Protein AF-A0A6A5FUN5-F1 (afdb_monomer_lite)

InterPro domains:
  IPR021942 Protein of unknown function DUF3557 [PF12078] (82-177)
  IPR021942 Protein of unknown function DUF3557 [PTHR31379] (37-178)

Secondary structure (DSSP, 8-state):
--------S-------GGGHHHHHHHHHHHHHHHHHHHHHHHHHHHHHTTPPPSS--EEEEEE--TTT----EEEEEE--S-HHHHHHHHHHHHHTT-SSPEEEEEEEE-SS---PPTT--EEEEEEEE-S-HHHHHHHHGGGB-GGGPSPSEEEEE-S-GGGGG-HHHHT-SSEEEE-------

pLDDT: mean 79.61, std 14.07, range [34.19, 97.38]

Sequence (185 aa):
MEGKTTTDKTSHFKIRKEFEHARARAYKKLKDKVLETKAILQQWNARRDGLPVPFESYIMLTIHHVVTEEKKKIEFVKYEKKLFEALNYLMHRIFENRRHPVAFKLLITIVEILRLTPGLWMQIEEMNIFAEADRAFAEMAPYIEESSYPLKKLHVFVYDSVIFKHPKLTSAKHIVFDRLDDDFE

Foldseek 3Di:
DDDDPPDDPPPPDDPDPVCPVVVVVVVVVVVVVVVVVVVVVVVVVCVVVVNDDPDWDWDWDWDADPPPRPPTDIDIDTDPDDPVVVVLVVLCVPFAPDPDADEAAEAEDPDPDDDHDPRHAYQYQEYAEEDPCVVVCVVCVVRYDPNNPPHQEYEYEDPDPVQVVDPSPVRHPYYHYDYPPDDDD

Radius of gyration: 26.99 Å; chains: 1; bounding box: 50×76×69 Å

Structure (mmCIF, N/CA/C/O backbone):
data_AF-A0A6A5FUN5-F1
#
_entry.id   AF-A0A6A5FUN5-F1
#
loop_
_atom_site.group_PDB
_atom_site.id
_atom_site.type_symbol
_atom_site.label_atom_id
_atom_site.label_alt_id
_atom_site.label_comp_id
_atom_site.label_asym_id
_atom_site.label_entity_id
_atom_site.label_seq_id
_atom_site.pdbx_PDB_ins_code
_atom_site.Cartn_x
_atom_site.Cartn_y
_atom_site.Cartn_z
_atom_site.occupancy
_atom_site.B_iso_or_equiv
_atom_site.auth_seq_id
_atom_site.auth_comp_id
_atom_site.auth_asym_id
_atom_site.auth_atom_id
_atom_site.pdbx_PDB_model_num
ATOM 1 N N . MET A 1 1 ? 21.171 -57.321 -51.937 1.00 38.94 1 MET A N 1
ATOM 2 C CA . MET A 1 1 ? 21.097 -56.578 -50.663 1.00 38.94 1 MET A CA 1
ATOM 3 C C . MET A 1 1 ? 21.560 -55.161 -50.944 1.00 38.94 1 MET A C 1
ATOM 5 O O . MET A 1 1 ? 22.752 -54.900 -50.906 1.00 38.94 1 MET A O 1
ATOM 9 N N . GLU A 1 2 ? 20.638 -54.279 -51.316 1.00 34.19 2 GLU A N 1
ATOM 10 C CA . GLU A 1 2 ? 20.931 -52.851 -51.464 1.00 34.19 2 GLU A CA 1
ATOM 11 C C . GLU A 1 2 ? 20.508 -52.149 -50.177 1.00 34.19 2 GLU A C 1
ATOM 13 O O . GLU A 1 2 ? 19.342 -52.188 -49.774 1.00 34.19 2 GLU A O 1
ATOM 18 N N . GLY A 1 3 ? 21.497 -51.585 -49.486 1.00 39.72 3 GLY A N 1
ATOM 19 C CA . GLY A 1 3 ? 21.300 -50.835 -48.258 1.00 39.72 3 GLY A CA 1
ATOM 20 C C . GLY A 1 3 ? 20.539 -49.550 -48.547 1.00 39.72 3 GLY A C 1
ATOM 21 O O . GLY A 1 3 ? 21.058 -48.646 -49.195 1.00 39.72 3 GLY A O 1
ATOM 22 N N . LYS A 1 4 ? 19.308 -49.459 -48.036 1.00 41.19 4 LYS A N 1
ATOM 23 C CA . LYS A 1 4 ? 18.579 -48.195 -47.935 1.00 41.19 4 LYS A CA 1
ATOM 24 C C . LYS A 1 4 ? 19.327 -47.290 -46.960 1.00 41.19 4 LYS A C 1
ATOM 26 O O . LYS A 1 4 ? 19.258 -47.484 -45.749 1.00 41.19 4 LYS A O 1
ATOM 31 N N . THR A 1 5 ? 20.035 -46.304 -47.492 1.00 41.97 5 THR A N 1
ATOM 32 C CA . THR A 1 5 ? 20.566 -45.179 -46.728 1.00 41.97 5 THR A CA 1
ATOM 33 C C . THR A 1 5 ? 19.402 -44.384 -46.140 1.00 41.97 5 THR A C 1
ATOM 35 O O . THR A 1 5 ? 18.640 -43.712 -46.831 1.00 41.97 5 THR A O 1
ATOM 38 N N . THR A 1 6 ? 19.241 -44.505 -44.826 1.00 49.00 6 THR A N 1
ATOM 39 C CA . THR A 1 6 ? 18.442 -43.621 -43.981 1.00 49.00 6 THR A CA 1
ATOM 40 C C . THR A 1 6 ? 19.082 -42.240 -43.945 1.00 49.00 6 THR A C 1
ATOM 42 O O . THR A 1 6 ? 19.841 -41.915 -43.035 1.00 49.00 6 THR A O 1
ATOM 45 N N . THR A 1 7 ? 18.749 -41.409 -44.920 1.00 51.38 7 THR A N 1
ATOM 46 C CA . THR A 1 7 ? 19.015 -39.974 -44.868 1.00 51.38 7 THR A CA 1
ATOM 47 C C . THR A 1 7 ? 17.741 -39.277 -45.294 1.00 51.38 7 THR A C 1
ATOM 49 O O . THR A 1 7 ? 17.423 -39.267 -46.473 1.00 51.38 7 THR A O 1
ATOM 52 N N . ASP A 1 8 ? 16.980 -38.801 -44.308 1.00 45.72 8 ASP A N 1
ATOM 53 C CA . ASP A 1 8 ? 16.277 -37.509 -44.314 1.00 45.72 8 ASP A CA 1
ATOM 54 C C . ASP A 1 8 ? 15.146 -37.530 -43.267 1.00 45.72 8 ASP A C 1
ATOM 56 O O . ASP A 1 8 ? 13.977 -37.768 -43.561 1.00 45.72 8 ASP A O 1
ATOM 60 N N . LYS A 1 9 ? 15.507 -37.336 -41.993 1.00 46.41 9 LYS A N 1
ATOM 61 C CA . LYS A 1 9 ? 14.547 -37.022 -40.915 1.00 46.41 9 LYS A CA 1
ATOM 62 C C . LYS A 1 9 ? 14.722 -35.586 -40.408 1.00 46.41 9 LYS A C 1
ATOM 64 O O . LYS A 1 9 ? 14.331 -35.275 -39.287 1.00 46.41 9 LYS A O 1
ATOM 69 N N . THR A 1 10 ? 15.291 -34.701 -41.226 1.00 49.53 10 THR A N 1
ATOM 70 C CA . THR A 1 10 ? 15.516 -33.286 -40.879 1.00 49.53 10 THR A CA 1
ATOM 71 C C . THR A 1 10 ? 14.696 -32.316 -41.737 1.00 49.53 10 THR A C 1
ATOM 73 O O . THR A 1 10 ? 14.807 -31.105 -41.561 1.00 49.53 10 THR A O 1
ATOM 76 N N . SER A 1 11 ? 13.807 -32.803 -42.611 1.00 50.81 11 SER A N 1
ATOM 77 C CA . SER A 1 11 ? 13.031 -31.974 -43.551 1.00 50.81 11 SER A CA 1
ATOM 78 C C . SER A 1 11 ? 11.728 -31.354 -43.002 1.00 50.81 11 SER A C 1
ATOM 80 O O . SER A 1 11 ? 10.911 -30.835 -43.767 1.00 50.81 11 SER A O 1
ATOM 82 N N . HIS A 1 12 ? 11.497 -31.343 -41.685 1.00 51.78 12 HIS A N 1
ATOM 83 C CA . HIS A 1 12 ? 10.152 -31.092 -41.141 1.00 51.78 12 HIS A CA 1
ATOM 84 C C . HIS A 1 12 ? 9.686 -29.635 -40.974 1.00 51.78 12 HIS A C 1
ATOM 86 O O . HIS A 1 12 ? 8.586 -29.421 -40.471 1.00 51.78 12 HIS A O 1
ATOM 92 N N . PHE A 1 13 ? 10.398 -28.625 -41.483 1.00 53.97 13 PHE A N 1
ATOM 93 C CA . PHE A 1 13 ? 9.842 -27.265 -41.558 1.00 53.97 13 PHE A CA 1
ATOM 94 C C . PHE A 1 13 ? 10.090 -26.619 -42.922 1.00 53.97 13 PHE A C 1
ATOM 96 O O . PHE A 1 13 ? 10.954 -25.760 -43.081 1.00 53.97 13 PHE A O 1
ATOM 103 N N . LYS A 1 14 ? 9.280 -26.987 -43.925 1.00 63.69 14 LYS A N 1
ATOM 104 C CA . LYS A 1 14 ? 9.150 -26.166 -45.139 1.00 63.69 14 LYS A CA 1
ATOM 105 C C . LYS A 1 14 ? 8.684 -24.766 -44.725 1.00 63.69 14 LYS A C 1
ATOM 107 O O . LYS A 1 14 ? 7.566 -24.595 -44.244 1.00 63.69 14 LYS A O 1
ATOM 112 N N . ILE A 1 15 ? 9.551 -23.770 -44.908 1.00 64.81 15 ILE A N 1
ATOM 113 C CA . ILE A 1 15 ? 9.258 -22.339 -44.758 1.00 64.81 15 ILE A CA 1
ATOM 114 C C . ILE A 1 15 ? 8.088 -22.010 -45.692 1.00 64.81 15 ILE A C 1
ATOM 116 O O . ILE A 1 15 ? 8.263 -21.895 -46.902 1.00 64.81 15 ILE A O 1
ATOM 120 N N . ARG A 1 16 ? 6.878 -21.880 -45.145 1.00 77.31 16 ARG A N 1
ATOM 121 C CA . ARG A 1 16 ? 5.699 -21.510 -45.936 1.00 77.31 16 ARG A CA 1
ATOM 122 C C . ARG A 1 16 ? 5.600 -19.992 -46.054 1.00 77.31 16 ARG A C 1
ATOM 124 O O . ARG A 1 16 ? 5.543 -19.292 -45.038 1.00 77.31 16 ARG A O 1
ATOM 131 N N . LYS A 1 17 ? 5.571 -19.488 -47.290 1.00 78.25 17 LYS A N 1
ATOM 132 C CA . LYS A 1 17 ? 5.545 -18.045 -47.593 1.00 78.25 17 LYS A CA 1
ATOM 133 C C . LYS A 1 17 ? 4.349 -17.324 -46.961 1.00 78.25 17 LYS A C 1
ATOM 135 O O . LYS A 1 17 ? 4.502 -16.224 -46.447 1.00 78.25 17 LYS A O 1
ATOM 140 N N . GLU A 1 18 ? 3.197 -17.988 -46.882 1.00 80.50 18 GLU A N 1
ATOM 141 C CA . GLU A 1 18 ? 1.974 -17.467 -46.244 1.00 80.50 18 GLU A CA 1
ATOM 142 C C . GLU A 1 18 ? 2.163 -17.027 -44.777 1.00 80.50 18 GLU A C 1
ATOM 144 O O . GLU A 1 18 ? 1.492 -16.110 -44.310 1.00 80.50 18 GLU A O 1
ATOM 149 N N . PHE A 1 19 ? 3.134 -17.605 -44.058 1.00 81.06 19 PHE A N 1
ATOM 150 C CA . PHE A 1 19 ? 3.445 -17.241 -42.672 1.00 81.06 19 PHE A CA 1
ATOM 151 C C . PHE A 1 19 ? 4.634 -16.280 -42.535 1.00 81.06 19 PHE A C 1
ATOM 153 O O . PHE A 1 19 ? 5.071 -16.018 -41.416 1.00 81.06 19 PHE A O 1
ATOM 160 N N . GLU A 1 20 ? 5.209 -15.756 -43.621 1.00 86.19 20 GLU A N 1
ATOM 161 C CA . GLU A 1 20 ? 6.337 -14.809 -43.541 1.00 86.19 20 GLU A CA 1
ATOM 162 C C . GLU A 1 20 ? 5.967 -13.544 -42.773 1.00 86.19 20 GLU A C 1
ATOM 164 O O . GLU A 1 20 ? 6.705 -13.133 -41.879 1.00 86.19 20 GLU A O 1
ATOM 169 N N . HIS A 1 21 ? 4.784 -12.983 -43.028 1.00 84.81 21 HIS A N 1
ATOM 170 C CA . HIS A 1 21 ? 4.317 -11.801 -42.310 1.00 84.81 21 HIS A CA 1
ATOM 171 C C . HIS A 1 21 ? 4.124 -12.078 -40.808 1.00 84.81 21 HIS A C 1
ATOM 173 O O . HIS A 1 21 ? 4.538 -11.289 -39.957 1.00 84.81 21 HIS A O 1
ATOM 179 N N . ALA A 1 22 ? 3.548 -13.233 -40.452 1.00 86.31 22 ALA A N 1
ATOM 180 C CA . ALA A 1 22 ? 3.404 -13.649 -39.057 1.00 86.31 22 ALA A CA 1
ATOM 181 C C . ALA A 1 22 ? 4.769 -13.855 -38.372 1.00 86.31 22 ALA A C 1
ATOM 183 O O . ALA A 1 22 ? 4.967 -13.391 -37.249 1.00 86.31 22 ALA A O 1
ATOM 184 N N . ARG A 1 23 ? 5.732 -14.471 -39.067 1.00 87.75 23 ARG A N 1
ATOM 185 C CA . ARG A 1 23 ? 7.100 -14.685 -38.570 1.00 87.75 23 ARG A CA 1
ATOM 186 C C . ARG A 1 23 ? 7.877 -13.383 -38.415 1.00 87.75 23 ARG A C 1
ATOM 188 O O . ARG A 1 23 ? 8.536 -13.207 -37.397 1.00 87.75 23 ARG A O 1
ATOM 195 N N . ALA A 1 24 ? 7.747 -12.447 -39.352 1.00 89.81 24 ALA A N 1
ATOM 196 C CA . ALA A 1 24 ? 8.348 -11.121 -39.246 1.00 89.81 24 ALA A CA 1
ATOM 197 C C . ALA A 1 24 ? 7.808 -10.357 -38.027 1.00 89.81 24 ALA A C 1
ATOM 199 O O . ALA A 1 24 ? 8.583 -9.770 -37.271 1.00 89.81 24 ALA A O 1
ATOM 200 N N . ARG A 1 25 ? 6.491 -10.424 -37.774 1.00 91.00 25 ARG A N 1
ATOM 201 C CA . ARG A 1 25 ? 5.878 -9.840 -36.568 1.00 91.00 25 ARG A CA 1
ATOM 202 C C . ARG A 1 25 ? 6.376 -10.505 -35.284 1.00 91.00 25 ARG A C 1
ATOM 204 O O . ARG A 1 25 ? 6.733 -9.800 -34.343 1.00 91.00 25 ARG A O 1
ATOM 211 N N . ALA A 1 26 ? 6.437 -11.837 -35.247 1.00 91.38 26 ALA A N 1
ATOM 212 C CA . ALA A 1 26 ? 6.951 -12.579 -34.097 1.00 91.38 26 ALA A CA 1
ATOM 213 C C . ALA A 1 26 ? 8.428 -12.252 -33.818 1.00 91.38 26 ALA A C 1
ATOM 215 O O . ALA A 1 26 ? 8.795 -11.993 -32.674 1.00 91.38 26 ALA A O 1
ATOM 216 N N . TYR A 1 27 ? 9.251 -12.182 -34.867 1.00 94.12 27 TYR A N 1
ATOM 217 C CA . TYR A 1 27 ? 10.657 -11.801 -34.771 1.00 94.12 27 TYR A CA 1
ATOM 218 C C . TYR A 1 27 ? 10.824 -10.374 -34.249 1.00 94.12 27 TYR A C 1
ATOM 220 O O . TYR A 1 27 ? 11.615 -10.152 -33.336 1.00 94.12 27 TYR A O 1
ATOM 228 N N . LYS A 1 28 ? 10.045 -9.414 -34.767 1.00 95.31 28 LYS A N 1
ATOM 229 C CA . LYS A 1 28 ? 10.048 -8.034 -34.267 1.00 95.31 28 LYS A CA 1
ATOM 230 C C . LYS A 1 28 ? 9.701 -7.990 -32.777 1.00 95.31 28 LYS A C 1
ATOM 232 O O . LYS A 1 28 ? 10.473 -7.449 -31.998 1.00 95.31 28 LYS A O 1
ATOM 237 N N . LYS A 1 29 ? 8.612 -8.651 -32.367 1.00 94.69 29 LYS A N 1
ATOM 238 C CA . LYS A 1 29 ? 8.195 -8.722 -30.957 1.00 94.69 29 LYS A CA 1
ATOM 239 C C . LYS A 1 29 ? 9.276 -9.337 -30.064 1.00 94.69 29 LYS A C 1
ATOM 241 O O . LYS A 1 29 ? 9.500 -8.861 -28.956 1.00 94.69 29 LYS A O 1
ATOM 246 N N . LEU A 1 30 ? 9.949 -10.389 -30.533 1.00 95.38 30 LEU A N 1
ATOM 247 C CA . LEU A 1 30 ? 11.049 -11.013 -29.800 1.00 95.38 30 LEU A CA 1
ATOM 248 C C . LEU A 1 30 ? 12.258 -10.076 -29.697 1.00 95.38 30 LEU A C 1
ATOM 250 O O . LEU A 1 30 ? 12.833 -9.943 -28.622 1.00 95.38 30 LEU A O 1
ATOM 254 N N . LYS A 1 31 ? 12.622 -9.399 -30.789 1.00 96.44 31 LYS A N 1
ATOM 255 C CA . LYS A 1 31 ? 13.707 -8.413 -30.811 1.00 96.44 31 LYS A CA 1
ATOM 256 C C . LYS A 1 31 ? 13.437 -7.265 -29.837 1.00 96.44 31 LYS A C 1
ATOM 258 O O . LYS A 1 31 ? 14.337 -6.905 -29.083 1.00 96.44 31 LYS A O 1
ATOM 263 N N . ASP A 1 32 ? 12.210 -6.750 -29.818 1.00 95.38 32 ASP A N 1
ATOM 264 C CA . ASP A 1 32 ? 11.786 -5.686 -28.906 1.00 95.38 32 ASP A CA 1
ATOM 265 C C . ASP A 1 32 ? 11.882 -6.157 -27.445 1.00 95.38 32 ASP A C 1
ATOM 267 O O . ASP A 1 32 ? 12.514 -5.487 -26.632 1.00 95.38 32 ASP A O 1
ATOM 271 N N . LYS A 1 33 ? 11.398 -7.370 -27.131 1.00 95.62 33 LYS A N 1
ATOM 272 C CA . LYS A 1 33 ? 11.561 -7.981 -25.797 1.00 95.62 33 LYS A CA 1
ATOM 273 C C . LYS A 1 33 ? 13.023 -8.153 -25.391 1.00 95.62 33 LYS A C 1
ATOM 275 O O . LYS A 1 33 ? 13.367 -7.934 -24.234 1.00 95.62 33 LYS A O 1
ATOM 280 N N . VAL A 1 34 ? 13.898 -8.558 -26.313 1.00 95.94 34 VAL A N 1
ATOM 281 C CA . VAL A 1 34 ? 15.336 -8.702 -26.033 1.00 95.94 34 VAL A CA 1
ATOM 282 C C . VAL A 1 34 ? 15.963 -7.342 -25.735 1.00 95.94 34 VAL A C 1
ATOM 284 O O . VAL A 1 34 ? 16.767 -7.236 -24.814 1.00 95.94 34 VAL A O 1
ATOM 287 N N . LEU A 1 35 ? 15.604 -6.304 -26.493 1.00 94.38 35 LEU A N 1
ATOM 288 C CA . LEU A 1 35 ? 16.079 -4.938 -26.265 1.00 94.38 35 LEU A CA 1
ATOM 289 C C . LEU A 1 35 ? 15.600 -4.388 -24.918 1.00 94.38 35 LEU A C 1
ATOM 291 O O . LEU A 1 35 ? 16.414 -3.873 -24.156 1.00 94.38 35 LEU A O 1
ATOM 295 N N . GLU A 1 36 ? 14.319 -4.559 -24.598 1.00 92.12 36 GLU A N 1
ATOM 296 C CA . GLU A 1 36 ? 13.736 -4.178 -23.308 1.00 92.12 36 GLU A CA 1
ATOM 297 C C . GLU A 1 36 ? 14.431 -4.903 -22.147 1.00 92.12 36 GLU A C 1
ATOM 299 O O . GLU A 1 36 ? 14.895 -4.275 -21.197 1.00 92.12 36 GLU A O 1
ATOM 304 N N . THR A 1 37 ? 14.617 -6.220 -22.274 1.00 91.62 37 THR A N 1
ATOM 305 C CA . THR A 1 37 ? 15.326 -7.032 -21.273 1.00 91.62 37 THR A CA 1
ATOM 306 C C . THR A 1 37 ? 16.770 -6.560 -21.089 1.00 91.62 37 THR A C 1
ATOM 308 O O . THR A 1 37 ? 17.244 -6.431 -19.961 1.00 91.62 37 THR A O 1
ATOM 311 N N . LYS A 1 38 ? 17.482 -6.255 -22.184 1.00 90.75 38 LYS A N 1
ATOM 312 C CA . LYS A 1 38 ? 18.842 -5.697 -22.128 1.00 90.75 38 LYS A CA 1
ATOM 313 C C . LYS A 1 38 ? 18.872 -4.347 -21.416 1.00 90.75 38 LYS A C 1
ATOM 315 O O . LYS A 1 38 ? 19.780 -4.129 -20.621 1.00 90.75 38 LYS A O 1
ATOM 320 N N . ALA A 1 39 ? 17.895 -3.474 -21.660 1.00 85.19 39 ALA A N 1
ATOM 321 C CA . ALA A 1 39 ? 17.797 -2.183 -20.985 1.00 85.19 39 ALA A CA 1
ATOM 322 C C . ALA A 1 39 ? 17.584 -2.347 -19.469 1.00 85.19 39 ALA A C 1
ATOM 324 O O . ALA A 1 39 ? 18.269 -1.694 -18.682 1.00 85.19 39 ALA A O 1
ATOM 325 N N . ILE A 1 40 ? 16.711 -3.271 -19.051 1.00 84.19 40 ILE A N 1
ATOM 326 C CA . ILE A 1 40 ? 16.497 -3.608 -17.632 1.00 84.19 40 ILE A CA 1
ATOM 327 C C . ILE A 1 40 ? 17.794 -4.139 -16.998 1.00 84.19 40 ILE A C 1
ATOM 329 O O . ILE A 1 40 ? 18.218 -3.665 -15.943 1.00 84.19 40 ILE A O 1
ATOM 333 N N . LEU A 1 41 ? 18.473 -5.084 -17.658 1.00 87.06 41 LEU A N 1
ATOM 334 C CA . LEU A 1 41 ? 19.730 -5.654 -17.159 1.00 87.06 41 LEU A CA 1
ATOM 335 C C . LEU A 1 41 ? 20.862 -4.627 -17.103 1.00 87.06 41 LEU A C 1
ATOM 337 O O . LEU A 1 41 ? 21.679 -4.668 -16.187 1.00 87.06 41 LEU A O 1
ATOM 341 N N . GLN A 1 42 ? 20.917 -3.692 -18.050 1.00 83.88 42 GLN A N 1
ATOM 342 C CA . GLN A 1 42 ? 21.915 -2.628 -18.056 1.00 83.88 42 GLN A CA 1
ATOM 343 C C . GLN A 1 42 ? 21.799 -1.745 -16.811 1.00 83.88 42 GLN A C 1
ATOM 345 O O . GLN A 1 42 ? 22.822 -1.404 -16.220 1.00 83.88 42 GLN A O 1
ATOM 350 N N . GLN A 1 43 ? 20.579 -1.432 -16.365 1.00 77.75 43 GLN A N 1
ATOM 351 C CA . GLN A 1 43 ? 20.368 -0.698 -15.114 1.00 77.75 43 GLN A CA 1
ATOM 352 C C . GLN A 1 43 ? 20.910 -1.470 -13.905 1.00 77.75 43 GLN A C 1
ATOM 354 O O . GLN A 1 43 ? 21.529 -0.877 -13.022 1.00 77.75 43 GLN A O 1
ATOM 359 N N . TRP A 1 44 ? 20.699 -2.788 -13.863 1.00 79.31 44 TRP A N 1
ATOM 360 C CA . TRP A 1 44 ? 21.214 -3.632 -12.785 1.00 79.31 44 TRP A CA 1
ATOM 361 C C . TRP A 1 44 ? 22.745 -3.731 -12.808 1.00 79.31 44 TRP A C 1
ATOM 363 O O . TRP A 1 44 ? 23.378 -3.492 -11.781 1.00 79.31 44 TRP A O 1
ATOM 373 N N . ASN A 1 45 ? 23.342 -3.996 -13.975 1.00 82.69 45 ASN A N 1
ATOM 374 C CA . ASN A 1 45 ? 24.797 -4.062 -14.146 1.00 82.69 45 ASN A CA 1
ATOM 375 C C . ASN A 1 45 ? 25.462 -2.736 -13.753 1.00 82.69 45 ASN A C 1
ATOM 377 O O . ASN A 1 45 ? 26.418 -2.738 -12.987 1.00 82.69 45 ASN A O 1
ATOM 381 N N . ALA A 1 46 ? 24.909 -1.599 -14.191 1.00 79.94 46 ALA A N 1
ATOM 382 C CA . ALA A 1 46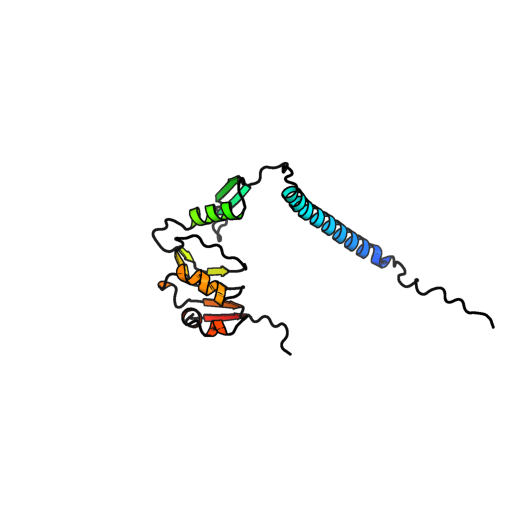 ? 25.428 -0.282 -13.827 1.00 79.94 46 ALA A CA 1
ATOM 383 C C . ALA A 1 46 ? 25.412 -0.043 -12.308 1.00 79.94 46 ALA A C 1
ATOM 385 O O . ALA A 1 46 ? 26.387 0.467 -11.764 1.00 79.94 46 ALA A O 1
ATOM 386 N N . ARG A 1 47 ? 24.348 -0.462 -11.604 1.00 75.31 47 ARG A N 1
ATOM 387 C CA . ARG A 1 47 ? 24.279 -0.382 -10.133 1.00 75.31 47 ARG A CA 1
ATOM 388 C C . ARG A 1 47 ? 25.282 -1.310 -9.450 1.00 75.31 47 ARG A C 1
ATOM 390 O O . ARG A 1 47 ? 25.906 -0.891 -8.481 1.00 75.31 47 ARG A O 1
ATOM 397 N N . ARG A 1 48 ? 25.419 -2.552 -9.929 1.00 80.75 48 ARG A N 1
ATOM 398 C CA . ARG A 1 48 ? 26.364 -3.543 -9.386 1.00 80.75 48 ARG A CA 1
ATOM 399 C C . ARG A 1 48 ? 27.809 -3.063 -9.518 1.00 80.75 48 ARG A C 1
ATOM 401 O O . ARG A 1 48 ? 28.573 -3.185 -8.570 1.00 80.75 48 ARG A O 1
ATOM 408 N N . ASP A 1 49 ? 28.145 -2.503 -10.675 1.00 85.81 49 ASP A N 1
ATOM 409 C CA . ASP A 1 49 ? 29.508 -2.099 -11.029 1.00 85.81 49 ASP A CA 1
ATOM 410 C C . ASP A 1 49 ? 29.816 -0.644 -10.612 1.00 85.81 49 ASP A C 1
ATOM 412 O O . ASP A 1 49 ? 3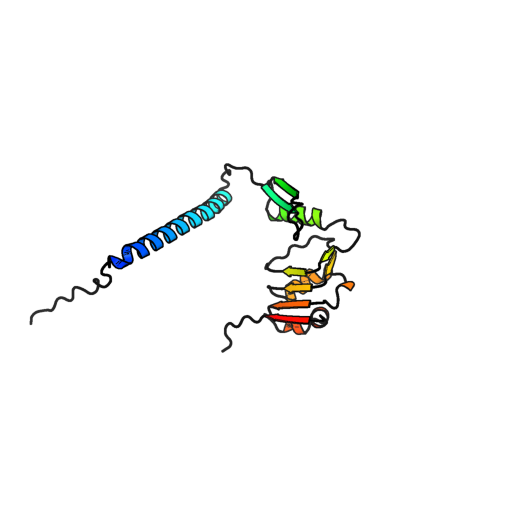0.895 -0.129 -10.895 1.00 85.81 49 ASP A O 1
ATOM 416 N N . GLY A 1 50 ? 28.877 0.034 -9.936 1.00 79.50 50 GLY A N 1
ATOM 417 C CA . GLY A 1 50 ? 29.050 1.400 -9.431 1.00 79.50 50 GLY A CA 1
ATOM 418 C C . GLY A 1 50 ? 29.199 2.466 -10.523 1.00 79.50 50 GLY A C 1
ATOM 419 O O . GLY A 1 50 ? 29.774 3.524 -10.269 1.00 79.50 50 GLY A O 1
ATOM 420 N N . LEU A 1 51 ? 28.710 2.201 -11.738 1.00 81.81 51 LEU A N 1
ATOM 421 C CA . LEU A 1 51 ? 28.834 3.124 -12.864 1.00 81.81 51 LEU A CA 1
ATOM 422 C C . LEU A 1 51 ? 27.931 4.355 -12.667 1.00 81.81 51 LEU A C 1
ATOM 424 O O . LEU A 1 51 ? 26.773 4.209 -12.259 1.00 81.81 51 LEU A O 1
ATOM 428 N N . PRO A 1 52 ? 28.415 5.568 -12.993 1.00 74.62 52 PRO A N 1
ATOM 429 C CA . PRO A 1 52 ? 27.600 6.771 -12.903 1.00 74.62 52 PRO A CA 1
ATOM 430 C C . PRO A 1 52 ? 26.448 6.712 -13.913 1.00 74.62 52 PRO A C 1
ATOM 432 O O . PRO A 1 52 ? 26.634 6.360 -15.079 1.00 74.62 52 PRO A O 1
ATOM 435 N N . VAL A 1 53 ? 25.244 7.076 -13.471 1.00 71.25 53 VAL A N 1
ATOM 436 C CA . VAL A 1 53 ? 24.092 7.245 -14.366 1.00 71.25 53 VAL A CA 1
ATOM 437 C C . VAL A 1 53 ? 24.183 8.607 -15.069 1.00 71.25 53 VAL A C 1
ATOM 439 O O . VAL A 1 53 ? 24.489 9.600 -14.412 1.00 71.25 53 VAL A O 1
ATOM 442 N N . PRO A 1 54 ? 23.907 8.709 -16.385 1.00 78.81 54 PRO A N 1
ATOM 443 C CA . PRO A 1 54 ? 24.016 9.967 -17.136 1.00 78.81 54 PRO A CA 1
ATOM 444 C C . PRO A 1 54 ? 22.826 10.916 -16.900 1.00 78.81 54 PRO A C 1
ATOM 446 O O . PRO A 1 54 ? 22.555 11.794 -17.714 1.00 78.81 54 PRO A O 1
ATOM 449 N N . PHE A 1 55 ? 22.069 10.708 -15.825 1.00 78.44 55 PHE A N 1
ATOM 450 C CA . PHE A 1 55 ? 20.871 11.462 -15.487 1.00 78.44 55 PHE A CA 1
ATOM 451 C C . PHE A 1 55 ? 20.731 11.581 -13.973 1.00 78.44 55 PHE A C 1
ATOM 453 O O . PHE A 1 55 ? 21.096 10.677 -13.219 1.00 78.44 55 PHE A O 1
ATOM 460 N N . GLU A 1 56 ? 20.141 12.683 -13.524 1.00 80.38 56 GLU A N 1
ATOM 461 C CA . GLU A 1 56 ? 19.735 12.829 -12.133 1.00 80.38 56 GLU A CA 1
ATOM 462 C C . GLU A 1 56 ? 18.452 12.033 -11.888 1.00 80.38 56 GLU A C 1
ATOM 464 O O . GLU A 1 56 ? 17.491 12.091 -12.656 1.00 80.38 56 GLU A O 1
ATOM 469 N N . SER A 1 57 ? 18.446 11.244 -10.819 1.00 78.69 57 SER A N 1
ATOM 470 C CA . SER A 1 57 ? 17.282 10.453 -10.430 1.00 78.69 57 SER A CA 1
ATOM 471 C C . SER A 1 57 ? 16.434 11.239 -9.430 1.00 78.69 57 SER A C 1
ATOM 473 O O . SER A 1 57 ? 16.974 11.877 -8.527 1.00 78.69 57 SER A O 1
ATOM 475 N N . TYR A 1 58 ? 15.109 11.161 -9.555 1.00 82.56 58 TYR A N 1
ATOM 476 C CA . TYR A 1 58 ? 14.154 11.800 -8.646 1.00 82.56 58 TYR A CA 1
ATOM 477 C C . TYR A 1 58 ? 13.031 10.834 -8.274 1.00 82.56 58 TYR A C 1
ATOM 479 O O . TYR A 1 58 ? 12.619 10.001 -9.080 1.00 82.56 58 TYR A O 1
ATOM 487 N N . ILE A 1 59 ? 12.500 10.985 -7.065 1.00 79.81 59 ILE A N 1
ATOM 488 C CA . ILE A 1 59 ? 11.237 10.384 -6.643 1.00 79.81 59 ILE A CA 1
ATOM 489 C C . ILE A 1 59 ? 10.142 11.425 -6.813 1.00 79.81 59 ILE A C 1
ATOM 491 O O . ILE A 1 59 ? 10.267 12.550 -6.330 1.00 79.81 59 ILE A O 1
ATOM 495 N N . MET A 1 60 ? 9.074 11.031 -7.499 1.00 84.69 60 MET A N 1
ATOM 496 C CA . MET A 1 60 ? 7.923 11.878 -7.770 1.00 84.69 60 MET A CA 1
ATOM 497 C C . MET A 1 60 ? 6.757 11.472 -6.865 1.00 84.69 60 MET A C 1
ATOM 499 O O . MET A 1 60 ? 6.223 10.372 -6.997 1.00 84.69 60 MET A O 1
ATOM 503 N N . LEU A 1 61 ? 6.331 12.373 -5.981 1.00 79.38 61 LEU A N 1
ATOM 504 C CA . LEU A 1 61 ? 5.068 12.260 -5.257 1.00 79.38 61 LEU A CA 1
ATOM 505 C C . LEU A 1 61 ? 4.006 13.050 -6.021 1.00 79.38 61 LEU A C 1
ATOM 507 O O . LEU A 1 61 ? 4.128 14.261 -6.186 1.00 79.38 61 LEU A O 1
ATOM 511 N N . THR A 1 62 ? 2.955 12.373 -6.477 1.00 82.88 62 THR A N 1
ATOM 512 C CA . THR A 1 62 ? 1.822 13.022 -7.149 1.00 82.88 62 THR A CA 1
ATOM 513 C C . THR A 1 62 ? 0.595 12.960 -6.254 1.00 82.88 62 THR A C 1
ATOM 515 O O . THR A 1 62 ? 0.095 11.881 -5.956 1.00 82.88 62 THR A O 1
ATOM 518 N N . ILE A 1 63 ? 0.085 14.121 -5.861 1.00 80.38 63 ILE A N 1
ATOM 519 C CA . ILE A 1 63 ? -1.166 14.276 -5.121 1.00 80.38 63 ILE A CA 1
ATOM 520 C C . ILE A 1 63 ? -2.185 14.829 -6.108 1.00 80.38 63 ILE A C 1
ATOM 522 O O . ILE A 1 63 ? -1.931 15.862 -6.718 1.00 80.38 63 ILE A O 1
ATOM 526 N N . HIS A 1 64 ? -3.314 14.154 -6.292 1.00 80.62 64 HIS A N 1
ATOM 527 C CA . HIS A 1 64 ? -4.389 14.635 -7.155 1.00 80.62 64 HIS A CA 1
ATOM 528 C C . HIS A 1 64 ? -5.753 14.276 -6.575 1.00 80.62 64 HIS A C 1
ATOM 530 O O . HIS A 1 64 ? -5.883 13.364 -5.759 1.00 80.62 64 HIS A O 1
ATOM 536 N N . HIS A 1 65 ? -6.772 15.027 -6.981 1.00 78.56 65 HIS A N 1
ATOM 537 C CA . HIS A 1 65 ? -8.151 14.724 -6.631 1.00 78.56 65 HIS A CA 1
ATOM 538 C C . HIS A 1 65 ? -8.695 13.680 -7.613 1.00 78.56 65 HIS A C 1
ATOM 540 O O . HIS A 1 65 ? -8.748 13.948 -8.809 1.00 78.56 65 HIS A O 1
ATOM 546 N N . VAL A 1 66 ? -9.092 12.506 -7.114 1.00 68.94 66 VAL A N 1
ATOM 547 C CA . VAL A 1 66 ? -9.462 11.340 -7.945 1.00 68.94 66 VAL A CA 1
ATOM 548 C C . VAL A 1 66 ? -10.639 11.624 -8.885 1.00 68.94 66 VAL A C 1
ATOM 550 O O . VAL A 1 66 ? -10.684 11.083 -9.979 1.00 68.94 66 VAL A O 1
ATOM 553 N N . VAL A 1 67 ? -11.590 12.471 -8.478 1.00 73.06 67 VAL A N 1
ATOM 554 C CA . VAL A 1 67 ? -12.829 12.696 -9.249 1.00 73.06 67 VAL A CA 1
ATOM 555 C C . VAL A 1 67 ? -12.679 13.789 -10.304 1.00 73.06 67 VAL A C 1
ATOM 557 O O . VAL A 1 67 ? -13.322 13.723 -11.343 1.00 73.06 67 VAL A O 1
ATOM 560 N N . THR A 1 68 ? -11.866 14.812 -10.039 1.00 75.62 68 THR A N 1
ATOM 561 C CA . THR A 1 68 ? -11.766 15.977 -10.934 1.00 75.62 68 THR A CA 1
ATOM 562 C C . THR A 1 68 ? -10.441 16.047 -11.679 1.00 75.62 68 THR A C 1
ATOM 564 O O . THR A 1 68 ? -10.325 16.857 -12.582 1.00 75.62 68 THR A O 1
ATOM 567 N N . GLU A 1 69 ? -9.425 15.268 -11.290 1.00 67.75 69 GLU A N 1
ATOM 568 C CA . GLU A 1 69 ? -8.035 15.316 -11.793 1.00 67.75 69 GLU A CA 1
ATOM 569 C C . GLU A 1 69 ? -7.325 16.693 -11.696 1.00 67.75 69 GLU A C 1
ATOM 571 O O . GLU A 1 69 ? -6.115 16.794 -11.883 1.00 67.75 69 GLU A O 1
ATOM 576 N N . GLU A 1 70 ? -8.032 17.755 -11.304 1.00 65.19 70 GLU A N 1
ATOM 577 C CA . GLU A 1 70 ? -7.619 19.158 -11.437 1.00 65.19 70 GLU A CA 1
ATOM 578 C C . GLU A 1 70 ? -6.533 19.621 -10.456 1.00 65.19 70 GLU A C 1
ATOM 580 O O . GLU A 1 70 ? -5.826 20.591 -10.723 1.00 65.19 70 GLU A O 1
ATOM 585 N N . LYS A 1 71 ? -6.366 18.960 -9.304 1.00 60.84 71 LYS A N 1
ATOM 586 C CA . LYS A 1 71 ? -5.412 19.396 -8.263 1.00 60.84 71 LYS A CA 1
ATOM 587 C C . LYS A 1 71 ? -4.162 18.531 -8.219 1.00 60.84 71 LYS A C 1
ATOM 589 O O . LYS A 1 71 ? -3.839 17.979 -7.172 1.00 60.84 71 LYS A O 1
ATOM 594 N N . LYS A 1 72 ? -3.464 18.410 -9.351 1.00 71.31 72 LYS A N 1
ATOM 595 C CA . LYS A 1 72 ? -2.200 17.671 -9.458 1.00 71.31 72 LYS A CA 1
ATOM 596 C C . LYS A 1 72 ? -1.048 18.467 -8.829 1.00 71.31 72 LYS A C 1
ATOM 598 O O . LYS A 1 72 ? -0.377 19.243 -9.502 1.00 71.31 72 LYS A O 1
ATOM 603 N N . LYS A 1 73 ? -0.791 18.272 -7.535 1.00 81.12 73 LYS A N 1
ATOM 604 C CA . LYS A 1 73 ? 0.465 18.707 -6.911 1.00 81.12 73 LYS A CA 1
ATOM 605 C C . LYS A 1 73 ? 1.515 17.629 -7.152 1.00 81.12 73 LYS A C 1
ATOM 607 O O . LYS A 1 73 ? 1.342 16.493 -6.719 1.00 81.12 73 LYS A O 1
ATOM 612 N N . ILE A 1 74 ? 2.591 17.986 -7.843 1.00 83.25 74 ILE A N 1
ATOM 613 C CA . ILE A 1 74 ? 3.741 17.106 -8.053 1.00 83.25 74 ILE A CA 1
ATOM 614 C C . ILE A 1 74 ? 4.893 17.634 -7.206 1.0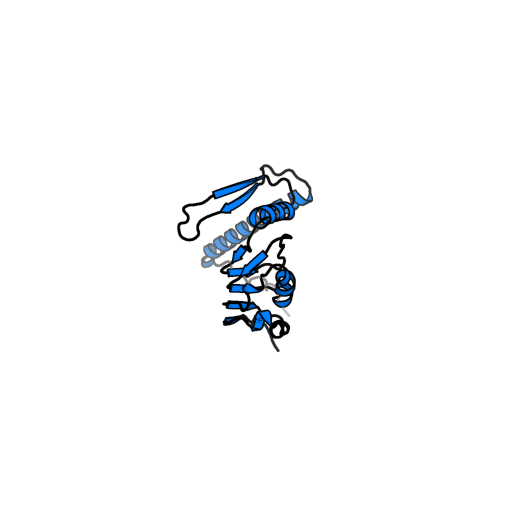0 83.25 74 ILE A C 1
ATOM 616 O O . ILE A 1 74 ? 5.271 18.796 -7.329 1.00 83.25 74 ILE A O 1
ATOM 620 N N . GLU A 1 75 ? 5.441 16.786 -6.346 1.00 81.44 75 GLU A N 1
ATOM 621 C CA . GLU A 1 75 ? 6.664 17.062 -5.600 1.00 81.44 75 GLU A CA 1
ATOM 622 C C . GLU A 1 75 ? 7.769 16.127 -6.091 1.00 81.44 75 GLU A C 1
ATOM 624 O O . GLU A 1 75 ? 7.556 14.922 -6.233 1.00 81.44 75 GLU A O 1
ATOM 629 N N . PHE A 1 76 ? 8.952 16.685 -6.341 1.00 81.19 76 PHE A N 1
ATOM 630 C CA . PHE A 1 76 ? 10.141 15.924 -6.704 1.00 81.19 76 PHE A CA 1
ATOM 631 C C . PHE A 1 76 ? 11.140 15.961 -5.553 1.00 81.19 76 PHE A C 1
ATOM 633 O O . PHE A 1 76 ? 11.447 17.024 -5.017 1.00 81.19 76 PHE A O 1
ATOM 640 N N . VAL A 1 77 ? 11.670 14.797 -5.195 1.00 74.69 77 VAL A N 1
ATOM 641 C CA . VAL A 1 77 ? 12.759 14.657 -4.227 1.00 74.69 77 VAL A CA 1
ATOM 642 C C . VAL A 1 77 ? 13.936 14.030 -4.952 1.00 74.69 77 VAL A C 1
ATOM 644 O O . VAL A 1 77 ? 13.790 12.965 -5.551 1.00 74.69 77 VAL A O 1
ATOM 647 N N . LYS A 1 78 ? 15.096 14.691 -4.928 1.00 79.81 78 LYS A N 1
ATOM 648 C CA . LYS A 1 78 ? 16.306 14.154 -5.556 1.00 79.81 78 LYS A CA 1
ATOM 649 C C . LYS A 1 78 ? 16.663 12.815 -4.911 1.00 79.81 78 LYS A C 1
ATOM 651 O O . LYS A 1 78 ? 16.668 12.670 -3.689 1.00 79.81 78 LYS A O 1
ATOM 656 N N . TYR A 1 79 ? 16.911 11.816 -5.745 1.00 76.12 79 TYR A N 1
ATOM 657 C CA . TYR A 1 79 ? 17.167 10.450 -5.321 1.00 76.12 79 TYR A CA 1
ATOM 658 C C . TYR A 1 79 ? 18.653 10.269 -5.002 1.00 76.12 79 TYR A C 1
ATOM 660 O O . TYR A 1 79 ? 19.432 9.788 -5.819 1.00 76.12 79 TYR A O 1
ATOM 668 N N . GLU A 1 80 ? 19.044 10.696 -3.802 1.00 77.56 80 GLU A N 1
ATOM 669 C CA . GLU A 1 80 ? 20.432 10.631 -3.308 1.00 77.56 80 GLU A CA 1
ATOM 670 C C . GLU A 1 80 ? 20.656 9.478 -2.313 1.00 77.56 80 GLU A C 1
ATOM 672 O O . GLU A 1 80 ? 21.752 9.287 -1.794 1.00 77.56 80 GLU A O 1
ATOM 677 N N . LYS A 1 81 ? 19.597 8.717 -2.023 1.00 72.75 81 LYS A N 1
ATOM 678 C CA . LYS A 1 81 ? 19.534 7.692 -0.975 1.00 72.75 81 LYS A CA 1
ATOM 679 C C . LYS A 1 81 ? 18.944 6.394 -1.513 1.00 72.75 81 LYS A C 1
ATOM 681 O O . LYS A 1 81 ? 18.430 6.355 -2.627 1.00 72.75 81 LYS A O 1
ATOM 686 N N . LYS A 1 82 ? 18.977 5.317 -0.723 1.00 77.12 82 LYS A N 1
ATOM 687 C CA . LYS A 1 82 ? 18.318 4.052 -1.092 1.00 77.12 82 LYS A CA 1
ATOM 688 C C . LYS A 1 82 ? 16.794 4.248 -1.169 1.00 77.12 82 LYS A C 1
ATOM 690 O O . LYS A 1 82 ? 16.224 4.979 -0.365 1.00 77.12 82 LYS A O 1
ATOM 695 N N . LEU A 1 83 ? 16.118 3.552 -2.091 1.00 75.94 83 LEU A N 1
ATOM 696 C CA . LEU A 1 83 ? 14.661 3.653 -2.309 1.00 75.94 83 LEU A CA 1
ATOM 697 C C . LEU A 1 83 ? 13.847 3.508 -1.025 1.00 75.94 83 LEU A C 1
ATOM 699 O O . LEU A 1 83 ? 12.905 4.266 -0.813 1.00 75.94 83 LEU A O 1
ATOM 703 N N . PHE A 1 84 ? 14.236 2.580 -0.149 1.00 74.56 84 PHE A N 1
ATOM 704 C CA . PHE A 1 84 ? 13.532 2.393 1.114 1.00 74.56 84 PHE A CA 1
ATOM 705 C C . PHE A 1 84 ? 13.672 3.606 2.046 1.00 74.56 84 PHE A C 1
ATOM 707 O O . PHE A 1 84 ? 12.715 3.927 2.733 1.00 74.56 84 PHE A O 1
ATOM 714 N N . GLU A 1 85 ? 14.811 4.306 2.056 1.00 79.56 85 GLU A N 1
ATOM 715 C CA . GLU A 1 85 ? 15.023 5.491 2.902 1.00 79.56 85 GLU A CA 1
ATOM 716 C C . GLU A 1 85 ? 14.156 6.656 2.427 1.00 79.56 85 GLU A C 1
ATOM 718 O O . GLU A 1 85 ? 13.589 7.392 3.233 1.00 79.56 85 GLU A O 1
ATOM 723 N N . ALA A 1 86 ? 14.017 6.802 1.110 1.00 78.56 86 ALA A N 1
ATOM 724 C CA . ALA A 1 86 ? 13.187 7.843 0.533 1.00 78.56 86 ALA A CA 1
ATOM 725 C C . ALA A 1 86 ? 11.684 7.543 0.658 1.00 78.56 86 ALA A C 1
ATOM 727 O O . ALA A 1 86 ? 10.908 8.451 0.950 1.00 78.56 86 ALA A O 1
ATOM 728 N N . LEU A 1 87 ? 11.272 6.278 0.513 1.00 77.56 87 LEU A N 1
ATOM 729 C CA . LEU A 1 87 ? 9.906 5.858 0.836 1.00 77.56 87 LEU A CA 1
ATOM 730 C C . LEU A 1 87 ? 9.609 6.089 2.320 1.00 77.56 87 LEU A C 1
ATOM 732 O O . LEU A 1 87 ? 8.566 6.646 2.646 1.00 77.56 87 LEU A O 1
ATOM 736 N N . ASN A 1 88 ? 10.541 5.725 3.204 1.00 79.81 88 ASN A N 1
ATOM 737 C CA . ASN A 1 88 ? 10.407 5.950 4.637 1.00 79.81 88 ASN A CA 1
ATOM 738 C C . ASN A 1 88 ? 10.204 7.444 4.932 1.00 79.81 88 ASN A C 1
ATOM 740 O O . ASN A 1 88 ? 9.243 7.812 5.597 1.00 79.81 88 ASN A O 1
ATOM 744 N N . TYR A 1 89 ? 11.027 8.322 4.346 1.00 80.38 89 TYR A N 1
ATOM 745 C CA . TYR A 1 89 ? 10.854 9.776 4.449 1.00 80.38 89 TYR A CA 1
ATOM 746 C C . TYR A 1 89 ? 9.453 10.250 4.024 1.00 80.38 89 TYR A C 1
ATOM 748 O O . TYR A 1 89 ? 8.850 11.076 4.710 1.00 80.38 89 TYR A O 1
ATOM 756 N N . LEU A 1 90 ? 8.915 9.731 2.915 1.00 79.31 90 LEU A N 1
ATOM 757 C CA . LEU A 1 90 ? 7.565 10.080 2.466 1.00 79.31 90 LEU A CA 1
ATOM 758 C C . LEU A 1 90 ? 6.490 9.585 3.437 1.00 79.31 90 LEU A C 1
ATOM 760 O O . LEU A 1 90 ? 5.580 10.345 3.754 1.00 79.31 90 LEU A O 1
ATOM 764 N N . MET A 1 91 ? 6.607 8.353 3.936 1.00 81.44 91 MET A N 1
ATOM 765 C CA . MET A 1 91 ? 5.676 7.797 4.921 1.00 81.44 91 MET A CA 1
ATOM 766 C C . MET A 1 91 ? 5.649 8.649 6.194 1.00 81.44 91 MET A C 1
ATOM 768 O O . MET A 1 91 ? 4.572 9.060 6.621 1.00 81.44 91 MET A O 1
ATOM 772 N N . HIS A 1 92 ? 6.827 9.014 6.712 1.00 82.00 92 HIS A N 1
ATOM 773 C CA . HIS A 1 92 ? 6.969 9.935 7.839 1.00 82.00 92 HIS A CA 1
ATOM 774 C C . HIS A 1 92 ? 6.258 11.267 7.545 1.00 82.00 92 HIS A C 1
ATOM 776 O O . HIS A 1 92 ? 5.405 11.721 8.302 1.00 82.00 92 HIS A O 1
ATOM 782 N N . ARG A 1 93 ? 6.520 11.868 6.380 1.00 78.38 93 ARG A N 1
ATOM 783 C CA . ARG A 1 93 ? 5.940 13.165 6.002 1.00 78.38 93 ARG A CA 1
ATOM 784 C C . ARG A 1 93 ? 4.419 13.141 5.821 1.00 78.38 93 ARG A C 1
ATOM 786 O O . ARG A 1 93 ? 3.766 14.153 6.070 1.00 78.38 93 ARG A O 1
ATOM 793 N N . ILE A 1 94 ? 3.860 12.032 5.341 1.00 79.44 94 ILE A N 1
ATOM 794 C CA . ILE A 1 94 ? 2.423 11.906 5.066 1.00 79.44 94 ILE A CA 1
ATOM 795 C C . ILE A 1 94 ? 1.652 11.559 6.345 1.00 79.44 94 ILE A C 1
ATOM 797 O O . ILE A 1 94 ? 0.574 12.126 6.573 1.00 79.44 94 ILE A O 1
ATOM 801 N N . PHE A 1 95 ? 2.180 10.643 7.158 1.00 83.56 95 PHE A N 1
ATOM 802 C CA . PHE A 1 95 ? 1.412 9.967 8.203 1.00 83.56 95 PHE A CA 1
ATOM 803 C C . PHE A 1 95 ? 1.814 10.308 9.637 1.00 83.56 95 PHE A C 1
ATOM 805 O O . PHE A 1 95 ? 0.964 10.199 10.517 1.00 83.56 95 PHE A O 1
ATOM 812 N N . GLU A 1 96 ? 3.043 10.749 9.902 1.00 80.94 96 GLU A N 1
ATOM 813 C CA . GLU A 1 96 ? 3.431 11.105 11.269 1.00 80.94 96 GLU A CA 1
ATOM 814 C C . GLU A 1 96 ? 2.910 12.471 11.709 1.00 80.94 96 GLU A C 1
ATOM 816 O O . GLU A 1 96 ? 2.492 13.310 10.907 1.00 80.94 96 GLU A O 1
ATOM 821 N N . ASN A 1 97 ? 2.973 12.708 13.024 1.00 82.06 97 ASN A N 1
ATOM 822 C CA . ASN A 1 97 ? 2.605 13.966 13.678 1.00 82.06 97 ASN A CA 1
ATOM 823 C C . ASN A 1 97 ? 1.154 14.403 13.411 1.00 82.06 97 ASN A C 1
ATOM 825 O O . ASN A 1 97 ? 0.800 15.578 13.547 1.00 82.06 97 ASN A O 1
ATOM 829 N N . ARG A 1 98 ? 0.289 13.454 13.043 1.00 82.56 98 ARG A N 1
ATOM 830 C CA . ARG A 1 98 ? -1.152 13.664 12.940 1.00 82.56 98 ARG A CA 1
ATOM 831 C C . ARG A 1 98 ? -1.753 13.650 14.345 1.00 82.56 98 ARG A C 1
ATOM 833 O O . ARG A 1 98 ? -1.453 12.781 15.151 1.00 82.56 98 ARG A O 1
ATOM 840 N N . ARG A 1 99 ? -2.628 14.617 14.637 1.00 87.44 99 ARG A N 1
ATOM 841 C CA . ARG A 1 99 ? -3.371 14.669 15.914 1.00 87.44 99 ARG A CA 1
ATOM 842 C C . ARG A 1 99 ? -4.518 13.661 15.985 1.00 87.44 99 ARG A C 1
ATOM 844 O O . ARG A 1 99 ? -4.999 13.367 17.071 1.00 87.44 99 ARG A O 1
ATOM 851 N N . HIS A 1 100 ? -4.975 13.196 14.828 1.00 88.38 100 HIS A N 1
ATOM 852 C CA . HIS A 1 100 ? -6.097 12.281 14.685 1.00 88.38 100 HIS A CA 1
ATOM 853 C C . HIS A 1 100 ? -5.690 11.110 13.792 1.00 88.38 100 HIS A C 1
ATOM 855 O O . HIS A 1 100 ? -4.855 11.314 12.900 1.00 88.38 100 HIS A O 1
ATOM 861 N N . PRO A 1 101 ? -6.297 9.928 13.988 1.00 90.50 101 PRO 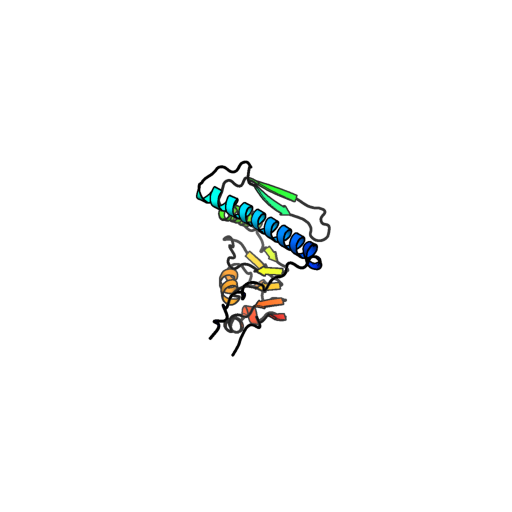A N 1
ATOM 862 C CA . PRO A 1 101 ? -6.111 8.796 13.097 1.00 90.50 101 PRO A CA 1
ATOM 863 C C . PRO A 1 101 ? -6.393 9.176 11.645 1.00 90.50 101 PRO A C 1
ATOM 865 O O . PRO A 1 101 ? -7.288 9.968 11.337 1.00 90.50 101 PRO A O 1
ATOM 868 N N . VAL A 1 102 ? -5.616 8.606 10.737 1.00 90.88 102 VAL A N 1
ATOM 869 C CA . VAL A 1 102 ? -5.812 8.778 9.304 1.00 90.88 102 VAL A CA 1
ATOM 870 C C . VAL A 1 102 ? -6.985 7.893 8.895 1.00 90.88 102 VAL A C 1
ATOM 872 O O . VAL A 1 102 ? -6.935 6.675 9.051 1.00 90.88 102 VAL A O 1
ATOM 875 N N . ALA A 1 103 ? -8.053 8.511 8.395 1.00 92.69 103 ALA A N 1
ATOM 876 C CA . ALA A 1 103 ? -9.244 7.796 7.961 1.00 92.69 103 ALA A CA 1
ATOM 877 C C . ALA A 1 103 ? -9.040 7.188 6.565 1.00 92.69 103 ALA A C 1
ATOM 879 O O . ALA A 1 103 ? -8.818 7.902 5.583 1.00 92.69 103 ALA A O 1
ATOM 880 N N . PHE A 1 104 ? -9.165 5.869 6.477 1.00 91.50 104 PHE A N 1
ATOM 881 C CA . PHE A 1 104 ? -9.127 5.094 5.248 1.00 91.50 104 PHE A CA 1
ATOM 882 C C . PHE A 1 104 ? -10.511 4.534 4.963 1.00 91.50 104 PHE A C 1
ATOM 884 O O . PHE A 1 104 ? -11.030 3.695 5.698 1.00 91.50 104 PHE A O 1
ATOM 891 N N . LYS A 1 105 ? -11.090 4.946 3.835 1.00 94.25 105 LYS A N 1
ATOM 892 C CA . LYS A 1 105 ? -12.287 4.278 3.322 1.00 94.25 105 LYS A CA 1
ATOM 893 C C . LYS A 1 105 ? -11.969 2.842 2.897 1.00 94.25 105 LYS A C 1
ATOM 895 O O . LYS A 1 105 ? -12.729 1.938 3.202 1.00 94.25 105 LYS A O 1
ATOM 900 N N . LEU A 1 106 ? -10.843 2.649 2.214 1.00 93.00 106 LEU A N 1
ATOM 901 C CA . LEU A 1 106 ? -10.388 1.352 1.731 1.00 93.00 106 LEU A CA 1
ATOM 902 C C . LEU A 1 106 ? -8.870 1.253 1.886 1.00 93.00 106 LEU A C 1
ATOM 904 O O . LEU A 1 106 ? -8.141 2.085 1.341 1.00 93.00 106 LEU A O 1
ATOM 908 N N . LEU A 1 107 ? -8.407 0.231 2.603 1.00 90.19 107 LEU A N 1
ATOM 909 C CA . LEU A 1 107 ? -7.002 -0.162 2.653 1.00 90.19 107 LEU A CA 1
ATOM 910 C C . LEU A 1 107 ? -6.790 -1.396 1.773 1.00 90.19 107 LEU A C 1
ATOM 912 O O . LEU A 1 107 ? -7.455 -2.409 1.967 1.00 90.19 107 LEU A O 1
ATOM 916 N N . ILE A 1 108 ? -5.853 -1.318 0.827 1.00 88.56 108 ILE A N 1
ATOM 917 C CA . ILE A 1 108 ? -5.515 -2.431 -0.064 1.00 88.56 108 ILE A CA 1
ATOM 918 C C . ILE A 1 108 ? -4.058 -2.836 0.155 1.00 88.56 108 ILE A C 1
ATOM 920 O O . ILE A 1 108 ? -3.156 -2.025 -0.061 1.00 88.56 108 ILE A O 1
ATOM 924 N N . THR A 1 109 ? -3.820 -4.093 0.525 1.00 83.06 109 THR A N 1
ATOM 925 C CA . THR A 1 109 ? -2.477 -4.668 0.653 1.00 83.06 109 THR A CA 1
ATOM 926 C C . THR A 1 109 ? -2.236 -5.686 -0.468 1.00 83.06 109 THR A C 1
ATOM 928 O O . THR A 1 109 ? -2.786 -6.782 -0.470 1.00 83.06 109 THR A O 1
ATOM 931 N N . ILE A 1 110 ? -1.436 -5.284 -1.465 1.00 71.31 110 ILE A N 1
ATOM 932 C CA . ILE A 1 110 ? -1.103 -6.084 -2.670 1.00 71.31 110 ILE A CA 1
ATOM 933 C C . ILE A 1 110 ? 0.346 -6.608 -2.617 1.00 71.31 110 ILE A C 1
ATOM 935 O O . ILE A 1 110 ? 0.801 -7.316 -3.505 1.00 71.31 110 ILE A O 1
ATOM 939 N N . VAL A 1 111 ? 1.116 -6.216 -1.601 1.00 64.81 111 VAL A N 1
ATOM 940 C CA . VAL A 1 111 ? 2.559 -6.473 -1.530 1.00 64.81 111 VAL A CA 1
ATOM 941 C C . VAL A 1 111 ? 2.900 -7.411 -0.383 1.00 64.81 111 VAL A C 1
ATOM 943 O O . VAL A 1 111 ? 2.298 -7.332 0.683 1.00 64.81 111 VAL A O 1
ATOM 946 N N . GLU A 1 112 ? 3.933 -8.227 -0.586 1.00 60.91 112 GLU A N 1
ATOM 947 C CA . GLU A 1 112 ? 4.502 -9.108 0.445 1.00 60.91 112 GLU A CA 1
ATOM 948 C C . GLU A 1 112 ? 5.163 -8.330 1.596 1.00 60.91 112 GLU A C 1
ATOM 950 O O . GLU A 1 112 ? 5.317 -8.858 2.692 1.00 60.91 112 GLU A O 1
ATOM 955 N N . ILE A 1 113 ? 5.576 -7.074 1.365 1.00 66.81 113 ILE A N 1
ATOM 956 C CA . ILE A 1 113 ? 6.263 -6.255 2.372 1.00 66.81 113 ILE A CA 1
ATOM 957 C C . ILE A 1 113 ? 5.554 -4.912 2.539 1.00 66.81 113 ILE A C 1
ATOM 959 O O . ILE A 1 113 ? 5.734 -3.992 1.735 1.00 66.81 113 ILE A O 1
ATOM 963 N N . LEU A 1 114 ? 4.819 -4.772 3.641 1.00 70.19 114 LEU A N 1
ATOM 964 C CA . LEU A 1 114 ? 4.227 -3.513 4.079 1.00 70.19 114 LEU A CA 1
ATOM 965 C C . LEU A 1 114 ? 5.152 -2.837 5.105 1.00 70.19 114 LEU A C 1
ATOM 967 O O . LEU A 1 114 ? 5.332 -3.327 6.213 1.00 70.19 114 LEU A O 1
ATOM 971 N N . ARG A 1 115 ? 5.766 -1.703 4.745 1.00 74.38 115 ARG A N 1
ATOM 972 C CA . ARG A 1 115 ? 6.613 -0.924 5.668 1.00 74.38 115 ARG A CA 1
ATOM 973 C C . ARG A 1 115 ? 5.820 0.248 6.233 1.00 74.38 115 ARG A C 1
ATOM 975 O O . ARG A 1 115 ? 5.683 1.271 5.566 1.00 74.38 115 ARG A O 1
ATOM 982 N N . LEU A 1 116 ? 5.294 0.083 7.443 1.00 79.81 116 LEU A N 1
ATOM 983 C CA . LEU A 1 116 ? 4.570 1.127 8.169 1.00 79.81 116 LEU A CA 1
ATOM 984 C C . LEU A 1 116 ? 5.523 1.914 9.074 1.00 79.81 116 LEU A C 1
ATOM 986 O O . LEU A 1 116 ? 6.440 1.350 9.670 1.00 79.81 116 LEU A O 1
ATOM 990 N N . THR A 1 117 ? 5.315 3.226 9.174 1.00 79.94 117 THR A N 1
ATOM 991 C CA . THR A 1 117 ? 6.116 4.088 10.050 1.00 79.94 117 THR A CA 1
ATOM 992 C C . THR A 1 117 ? 5.583 4.069 11.479 1.00 79.94 117 THR A C 1
ATOM 994 O O . THR A 1 117 ? 4.362 4.064 11.674 1.00 79.94 117 THR A O 1
ATOM 997 N N . PRO A 1 118 ? 6.465 4.108 12.494 1.00 73.88 118 PRO A N 1
ATOM 998 C CA . PRO A 1 118 ? 6.056 4.345 13.875 1.00 73.88 118 PRO A CA 1
ATOM 999 C C . PRO A 1 118 ? 5.195 5.615 13.976 1.00 73.88 118 PRO A C 1
ATOM 1001 O O . PRO A 1 118 ? 5.507 6.623 13.357 1.00 73.88 118 PRO A O 1
ATOM 1004 N N . GLY A 1 119 ? 4.085 5.569 14.715 1.00 77.06 119 GLY A N 1
ATOM 1005 C CA . GLY A 1 119 ? 3.183 6.721 14.871 1.00 77.06 119 GLY A CA 1
ATOM 1006 C C . GLY A 1 119 ? 2.102 6.875 13.795 1.00 77.06 119 GLY A C 1
ATOM 1007 O O . GLY A 1 119 ? 1.309 7.811 13.870 1.00 77.06 119 GLY A O 1
ATOM 1008 N N . LEU A 1 120 ? 2.022 5.962 12.821 1.00 86.69 120 LEU A N 1
ATOM 1009 C CA . LEU A 1 120 ? 0.822 5.825 11.997 1.00 86.69 120 LEU A CA 1
ATOM 1010 C C . LEU A 1 120 ? -0.326 5.253 12.846 1.00 86.69 120 LEU A C 1
ATOM 1012 O O . LEU A 1 120 ? -0.194 4.182 13.429 1.00 86.69 120 LEU A O 1
ATOM 1016 N N . TRP A 1 121 ? -1.468 5.933 12.840 1.00 89.25 121 TRP A N 1
ATOM 1017 C CA . TRP A 1 121 ? -2.725 5.429 13.394 1.00 89.25 121 TRP A CA 1
ATOM 1018 C C . TRP A 1 121 ? -3.802 5.508 12.322 1.00 89.25 121 TRP A C 1
ATOM 1020 O O . TRP A 1 121 ? -3.978 6.552 11.692 1.00 89.25 121 TRP A O 1
ATOM 1030 N N . MET A 1 122 ? -4.491 4.401 12.079 1.00 92.69 122 MET A N 1
ATOM 1031 C CA . MET A 1 122 ? -5.425 4.229 10.974 1.00 92.69 122 MET A CA 1
ATOM 1032 C C . MET A 1 122 ? -6.821 3.955 11.504 1.00 92.69 122 MET A C 1
ATOM 1034 O O . MET A 1 122 ? -7.012 3.061 12.321 1.00 92.69 122 MET A O 1
ATOM 1038 N N . GLN A 1 123 ? -7.809 4.659 10.970 1.00 95.25 123 GLN A N 1
ATOM 1039 C CA . GLN A 1 123 ? -9.211 4.300 11.130 1.00 95.25 123 GLN A CA 1
ATOM 1040 C C . GLN A 1 123 ? -9.721 3.769 9.792 1.00 95.25 123 GLN A C 1
ATOM 1042 O O . GLN A 1 123 ? -9.724 4.508 8.812 1.00 95.25 123 GLN A O 1
ATOM 1047 N N . ILE A 1 124 ? -10.108 2.497 9.729 1.00 95.44 124 ILE A N 1
ATOM 1048 C CA . ILE A 1 124 ? -10.363 1.791 8.466 1.00 95.44 124 ILE A CA 1
ATOM 1049 C C . ILE A 1 124 ? -11.832 1.382 8.377 1.00 95.44 124 ILE A C 1
ATOM 1051 O O . ILE A 1 124 ? -12.370 0.789 9.306 1.00 95.44 124 ILE A O 1
ATOM 1055 N N . GLU A 1 125 ? -12.476 1.662 7.243 1.00 96.88 125 GLU A N 1
ATOM 1056 C CA . GLU A 1 125 ? -13.831 1.168 6.973 1.00 96.88 125 GLU A CA 1
ATOM 1057 C C . GLU A 1 125 ? -13.833 -0.173 6.227 1.00 96.88 125 GLU A C 1
ATOM 1059 O O . GLU A 1 125 ? -14.570 -1.088 6.602 1.00 96.88 125 GLU A O 1
ATOM 1064 N N . GLU A 1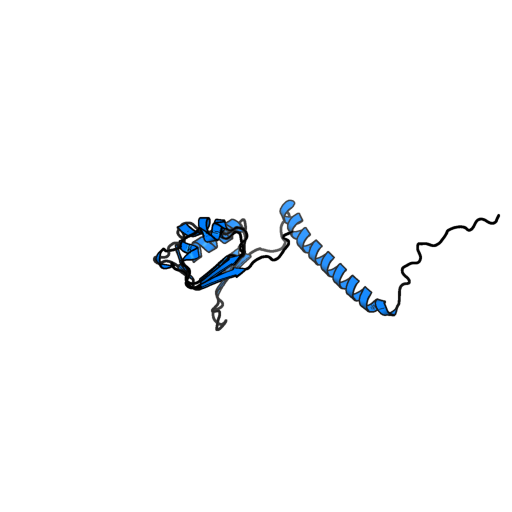 126 ? -13.024 -0.290 5.173 1.00 96.38 126 GLU A N 1
ATOM 1065 C CA . GLU A 1 126 ? -12.932 -1.470 4.313 1.00 96.38 126 GLU A CA 1
ATOM 1066 C C . GLU A 1 126 ? -11.474 -1.902 4.129 1.00 96.38 126 GLU A C 1
ATOM 1068 O O . GLU A 1 126 ? -10.568 -1.066 4.052 1.00 96.38 126 GLU A O 1
ATOM 1073 N N . MET A 1 127 ? -11.239 -3.210 4.036 1.00 92.44 127 MET A N 1
ATOM 1074 C CA . MET A 1 127 ? -9.897 -3.766 3.884 1.00 92.44 127 MET A CA 1
ATOM 1075 C C . MET A 1 127 ? -9.869 -4.901 2.865 1.00 92.44 127 MET A C 1
ATOM 1077 O O . MET A 1 127 ? -10.665 -5.834 2.957 1.00 92.44 127 MET A O 1
ATOM 1081 N N . ASN A 1 128 ? -8.904 -4.839 1.948 1.00 91.81 128 ASN A N 1
ATOM 1082 C CA . ASN A 1 128 ? -8.600 -5.902 1.003 1.00 91.81 128 ASN A CA 1
ATOM 1083 C C . ASN A 1 128 ? -7.172 -6.406 1.234 1.00 91.81 128 ASN A C 1
ATOM 1085 O O . ASN A 1 128 ? -6.222 -5.634 1.076 1.00 91.81 128 ASN A O 1
ATOM 1089 N N . ILE A 1 129 ? -7.023 -7.688 1.566 1.00 86.75 129 ILE A N 1
ATOM 1090 C CA . ILE A 1 129 ? -5.728 -8.336 1.767 1.00 86.75 129 ILE A CA 1
ATOM 1091 C C . ILE A 1 129 ? -5.507 -9.398 0.690 1.00 86.75 129 ILE A C 1
ATOM 1093 O O . ILE A 1 129 ? -6.144 -10.449 0.699 1.00 86.75 129 ILE A O 1
ATOM 1097 N N . PHE A 1 130 ? -4.581 -9.114 -0.225 1.00 80.50 130 PHE A N 1
ATOM 1098 C CA . PHE A 1 130 ? -4.205 -9.993 -1.340 1.00 80.50 130 PHE A CA 1
ATOM 1099 C C . PHE A 1 130 ? -2.926 -10.814 -1.057 1.00 80.50 130 PHE A C 1
ATOM 1101 O O . PHE A 1 130 ? -2.366 -11.418 -1.966 1.00 80.50 130 PHE A O 1
ATOM 1108 N N . ALA A 1 131 ? -2.453 -10.827 0.193 1.00 74.12 131 ALA A N 1
ATOM 1109 C CA . ALA A 1 131 ? -1.270 -11.559 0.666 1.00 74.12 131 ALA A CA 1
ATOM 1110 C C . ALA A 1 131 ? -1.647 -12.538 1.803 1.00 74.12 131 ALA A C 1
ATOM 1112 O O . ALA A 1 131 ? -2.833 -12.770 2.034 1.00 74.12 131 ALA A O 1
ATOM 1113 N N . GLU A 1 132 ? -0.663 -13.088 2.528 1.00 78.88 132 GLU A N 1
ATOM 1114 C CA . GLU A 1 132 ? -0.871 -13.858 3.772 1.00 78.88 132 GLU A CA 1
ATOM 1115 C C . GLU A 1 132 ? -1.640 -13.013 4.801 1.00 78.88 132 GLU A C 1
ATOM 1117 O O . GLU A 1 132 ? -1.085 -12.149 5.488 1.00 78.88 132 GLU A O 1
ATOM 1122 N N . ALA A 1 133 ? -2.959 -13.198 4.844 1.00 78.25 133 ALA A N 1
ATOM 1123 C CA . ALA A 1 133 ? -3.858 -12.273 5.514 1.00 78.25 133 ALA A CA 1
ATOM 1124 C C . ALA A 1 133 ? -3.760 -12.319 7.046 1.00 78.25 133 ALA A C 1
ATOM 1126 O O . ALA A 1 133 ? -3.937 -11.289 7.696 1.00 78.25 133 ALA A O 1
ATOM 1127 N N . ASP A 1 134 ? -3.420 -13.472 7.615 1.00 78.94 134 ASP A N 1
ATOM 1128 C CA . ASP A 1 134 ? -3.124 -13.659 9.036 1.00 78.94 134 ASP A CA 1
ATOM 1129 C C . ASP A 1 134 ? -1.889 -12.849 9.458 1.00 78.94 134 ASP A C 1
ATOM 1131 O O . ASP A 1 134 ? -1.961 -12.032 10.383 1.00 78.94 134 ASP A O 1
ATOM 1135 N N . ARG A 1 135 ? -0.781 -12.999 8.725 1.00 80.06 135 ARG A N 1
ATOM 1136 C CA . ARG A 1 135 ? 0.468 -12.290 8.995 1.00 80.06 135 ARG A CA 1
ATOM 1137 C C . ARG A 1 135 ? 0.311 -10.792 8.785 1.00 80.06 135 ARG A C 1
ATOM 1139 O O . ARG A 1 135 ? 0.664 -10.007 9.665 1.00 80.06 135 ARG A O 1
ATOM 1146 N N . ALA A 1 136 ? -0.256 -10.391 7.647 1.00 81.69 136 ALA A N 1
ATOM 1147 C CA . ALA A 1 136 ? -0.485 -8.987 7.334 1.00 81.69 136 ALA A CA 1
ATOM 1148 C C . ALA A 1 136 ? -1.359 -8.321 8.404 1.00 81.69 136 ALA A C 1
ATOM 1150 O O . ALA A 1 136 ? -1.060 -7.214 8.849 1.00 81.69 136 ALA A O 1
ATOM 1151 N N . PHE A 1 137 ? -2.416 -8.996 8.863 1.00 83.38 137 PHE A N 1
ATOM 1152 C CA . PHE A 1 137 ? -3.259 -8.460 9.923 1.00 83.38 137 PHE A CA 1
ATOM 1153 C C . PHE A 1 137 ? -2.521 -8.356 11.260 1.00 83.38 137 PHE A C 1
ATOM 1155 O O . PHE A 1 137 ? -2.625 -7.322 11.915 1.00 83.38 137 PHE A O 1
ATOM 1162 N N . ALA A 1 138 ? -1.760 -9.378 11.661 1.00 84.12 138 ALA A N 1
ATOM 1163 C CA . ALA A 1 138 ? -0.991 -9.348 12.905 1.00 84.12 138 ALA A CA 1
ATOM 1164 C C . ALA A 1 138 ? 0.025 -8.193 12.929 1.00 84.12 138 ALA A C 1
ATOM 1166 O O . ALA A 1 138 ? 0.133 -7.489 13.934 1.00 84.12 138 ALA A O 1
ATOM 1167 N N . GLU A 1 139 ? 0.720 -7.958 11.812 1.00 84.75 139 GLU A N 1
ATOM 1168 C CA . GLU A 1 139 ? 1.676 -6.855 11.668 1.00 84.75 139 GLU A CA 1
ATOM 1169 C C . GLU A 1 139 ? 0.981 -5.479 11.636 1.00 84.75 139 GLU A C 1
ATOM 1171 O O . GLU A 1 139 ? 1.509 -4.507 12.176 1.00 84.75 139 GLU A O 1
ATOM 1176 N N . MET A 1 140 ? -0.219 -5.380 11.052 1.00 87.31 140 MET A N 1
ATOM 1177 C CA . MET A 1 140 ? -0.977 -4.124 10.974 1.00 87.31 140 MET A CA 1
ATOM 1178 C C . MET A 1 140 ? -1.793 -3.802 12.228 1.00 87.31 140 MET A C 1
ATOM 1180 O O . MET A 1 140 ? -2.088 -2.631 12.460 1.00 87.31 140 MET A O 1
ATOM 1184 N N . ALA A 1 141 ? -2.170 -4.794 13.036 1.00 88.06 141 ALA A N 1
ATOM 1185 C CA . ALA A 1 141 ? -3.073 -4.622 14.174 1.00 88.06 141 ALA A CA 1
ATOM 1186 C C . ALA A 1 141 ? -2.693 -3.470 15.131 1.00 88.06 141 ALA A C 1
ATOM 1188 O O . ALA A 1 141 ? -3.604 -2.745 15.532 1.00 88.06 141 ALA A O 1
ATOM 1189 N N . PRO A 1 142 ? -1.405 -3.221 15.458 1.00 89.62 142 PRO A N 1
ATOM 1190 C CA . PRO A 1 142 ? -1.011 -2.101 16.321 1.00 89.62 142 PRO A CA 1
ATOM 1191 C C . PRO A 1 142 ? -1.301 -0.712 15.738 1.00 89.62 142 PRO A C 1
ATOM 1193 O O . PRO A 1 142 ? -1.322 0.271 16.472 1.00 89.62 142 PRO A O 1
ATOM 1196 N N . TYR A 1 143 ? -1.491 -0.621 14.422 1.00 90.25 143 TYR A N 1
ATOM 1197 C CA . TYR A 1 143 ? -1.698 0.630 13.698 1.00 90.25 143 TYR A CA 1
ATOM 1198 C C . TYR A 1 143 ? -3.180 0.922 13.441 1.00 90.25 143 TYR A C 1
ATOM 1200 O O . TYR A 1 143 ? -3.490 1.984 12.910 1.00 90.25 143 TYR A O 1
ATOM 1208 N N . ILE A 1 144 ? -4.093 -0.002 13.762 1.00 91.88 144 ILE A N 1
ATOM 1209 C CA . ILE A 1 144 ? -5.523 0.123 13.462 1.00 91.88 144 ILE A CA 1
ATOM 1210 C C . ILE A 1 144 ? -6.285 0.473 14.737 1.00 91.88 144 ILE A C 1
ATOM 1212 O O . ILE A 1 144 ? -6.276 -0.276 15.711 1.00 91.88 144 ILE A O 1
ATOM 1216 N N . GLU A 1 145 ? -7.001 1.588 14.694 1.00 93.50 145 GLU A N 1
ATOM 1217 C CA . GLU A 1 145 ? -7.877 2.051 15.761 1.00 93.50 145 GLU A CA 1
ATOM 1218 C C . GLU A 1 145 ? -8.994 1.054 16.050 1.00 93.50 145 GLU A C 1
ATOM 1220 O O . GLU A 1 145 ? -9.623 0.525 15.128 1.00 93.50 145 GLU A O 1
ATOM 1225 N N . GLU A 1 146 ? -9.324 0.884 17.333 1.00 93.12 146 GLU A N 1
ATOM 1226 C CA . GLU A 1 146 ? -10.397 -0.022 17.762 1.00 93.12 146 GLU A CA 1
ATOM 1227 C C . GLU A 1 146 ? -11.755 0.375 17.166 1.00 93.12 146 GLU A C 1
ATOM 1229 O O . GLU A 1 146 ? -12.577 -0.479 16.847 1.00 93.12 146 GLU A O 1
ATOM 1234 N N . SER A 1 147 ? -11.952 1.675 16.927 1.00 93.56 147 SER A N 1
ATOM 1235 C CA . SER A 1 147 ? -13.149 2.231 16.284 1.00 93.56 147 SER A CA 1
ATOM 1236 C C . SER A 1 147 ? -13.356 1.781 14.831 1.00 93.56 147 SER A C 1
ATOM 1238 O O . SER A 1 147 ? -14.435 1.995 14.280 1.00 93.56 147 SER A O 1
ATOM 1240 N N . SER A 1 148 ? -12.351 1.157 14.208 1.00 95.19 148 SER A N 1
ATOM 1241 C CA . SER A 1 148 ? -12.467 0.537 12.881 1.00 95.19 148 SER A CA 1
ATOM 1242 C C . SER A 1 148 ? -13.297 -0.748 12.913 1.00 95.19 148 SER A C 1
ATOM 1244 O O . SER A 1 148 ? -13.811 -1.175 11.881 1.00 95.19 148 SER A O 1
ATOM 1246 N N . TYR A 1 149 ? -13.418 -1.390 14.080 1.00 94.06 149 TYR A N 1
ATOM 1247 C CA . TYR A 1 149 ? -14.090 -2.676 14.214 1.00 94.06 149 TYR A CA 1
ATOM 1248 C C . TYR A 1 149 ? -15.544 -2.519 14.698 1.00 94.06 149 TYR A C 1
ATOM 1250 O O . TYR A 1 149 ? -15.822 -1.702 15.577 1.00 94.06 149 TYR A O 1
ATOM 1258 N N . PRO A 1 150 ? -16.482 -3.332 14.175 1.00 95.81 150 PRO A N 1
ATOM 1259 C CA . PRO A 1 150 ? -16.300 -4.255 13.054 1.00 95.81 150 PRO A CA 1
ATOM 1260 C C . PRO A 1 150 ? -16.133 -3.513 11.718 1.00 95.81 150 PRO A C 1
ATOM 1262 O O . PRO A 1 150 ? -16.853 -2.549 11.445 1.00 95.81 150 PRO A O 1
ATOM 1265 N N . LEU A 1 151 ? -15.240 -4.017 10.857 1.00 95.75 151 LEU A N 1
ATOM 1266 C CA . LEU A 1 151 ? -15.051 -3.477 9.506 1.00 95.75 151 LEU A CA 1
ATOM 1267 C C . LEU A 1 151 ? -16.366 -3.548 8.715 1.00 95.75 151 LEU A C 1
ATOM 1269 O O . LEU A 1 151 ? -17.148 -4.494 8.861 1.00 95.75 151 LEU A O 1
ATOM 1273 N N . LYS A 1 152 ? -16.612 -2.574 7.832 1.00 97.38 152 LYS A N 1
ATOM 1274 C CA . LYS A 1 152 ? -17.772 -2.611 6.925 1.00 97.38 152 LYS A CA 1
ATOM 1275 C C . LYS A 1 152 ? -17.622 -3.728 5.898 1.00 97.38 152 LYS A C 1
ATOM 1277 O O . LYS A 1 152 ? -18.591 -4.435 5.632 1.00 97.38 152 LYS A O 1
ATOM 1282 N N . LYS A 1 153 ? -16.420 -3.889 5.343 1.00 96.25 153 LYS A N 1
ATOM 1283 C CA . LYS A 1 153 ? -16.104 -4.932 4.368 1.00 96.25 153 LYS A CA 1
ATOM 1284 C C . LYS A 1 153 ? -14.681 -5.441 4.558 1.00 96.25 153 LYS A C 1
ATOM 1286 O O . LYS A 1 153 ? -13.754 -4.651 4.716 1.00 96.25 153 LYS A O 1
ATOM 1291 N N . LEU A 1 154 ? -14.529 -6.755 4.504 1.00 93.12 154 LEU A N 1
ATOM 1292 C CA . LEU A 1 154 ? -13.250 -7.445 4.491 1.00 93.12 154 LEU A CA 1
ATOM 1293 C C . LEU A 1 154 ? -13.191 -8.342 3.252 1.00 93.12 154 LEU A C 1
ATOM 1295 O O . LEU A 1 154 ? -14.094 -9.140 3.020 1.00 93.12 154 LEU A O 1
ATOM 1299 N N . HIS A 1 155 ? -12.140 -8.211 2.454 1.00 92.00 155 HIS A N 1
ATOM 1300 C CA . HIS A 1 155 ? -11.866 -9.069 1.305 1.00 92.00 155 HIS A CA 1
ATOM 1301 C C . HIS A 1 155 ? -10.489 -9.688 1.483 1.00 92.00 155 HIS A C 1
ATOM 1303 O O . HIS A 1 155 ? -9.513 -8.960 1.643 1.00 92.00 155 HIS A O 1
ATOM 1309 N N . VAL A 1 156 ? -10.400 -11.013 1.523 1.00 88.44 156 VAL A N 1
ATOM 1310 C CA . VAL A 1 156 ? -9.139 -11.699 1.827 1.00 88.44 156 VAL A CA 1
ATOM 1311 C C . VAL A 1 156 ? -8.910 -12.880 0.900 1.00 88.44 156 VAL A C 1
ATOM 1313 O O . VAL A 1 156 ? -9.844 -13.617 0.577 1.00 88.44 156 VAL A O 1
ATOM 1316 N N . PHE A 1 157 ? -7.651 -13.072 0.517 1.00 82.12 157 PHE A N 1
ATOM 1317 C CA . PHE A 1 157 ? -7.172 -14.314 -0.080 1.00 82.12 157 PHE A CA 1
ATOM 1318 C C . PHE A 1 157 ? -6.873 -15.316 1.033 1.00 82.12 157 PHE A C 1
ATOM 1320 O O . PHE A 1 157 ? -6.075 -15.041 1.932 1.00 82.12 157 PHE A O 1
ATOM 1327 N N . VAL A 1 158 ? -7.546 -16.467 1.007 1.00 75.00 158 VAL A N 1
ATOM 1328 C CA . VAL A 1 158 ? -7.409 -17.478 2.064 1.00 75.00 158 VAL A CA 1
ATOM 1329 C C . VAL A 1 158 ? -6.356 -18.503 1.666 1.00 75.00 158 VAL A C 1
ATOM 1331 O O . VAL A 1 158 ? -6.638 -19.407 0.884 1.00 75.00 158 VAL A O 1
ATOM 1334 N N . TYR A 1 159 ? -5.164 -18.374 2.247 1.00 74.50 159 TYR A N 1
ATOM 1335 C CA . TYR A 1 159 ? -4.115 -19.400 2.182 1.00 74.50 159 TYR A CA 1
ATOM 1336 C C . TYR A 1 159 ? -4.223 -20.408 3.338 1.00 74.50 159 TYR A C 1
ATOM 1338 O O . TYR A 1 159 ? -3.986 -21.596 3.142 1.00 74.50 159 TYR A O 1
ATOM 1346 N N . ASP A 1 160 ? -4.636 -19.953 4.529 1.00 74.44 160 ASP A N 1
ATOM 1347 C CA . ASP A 1 160 ? -4.823 -20.784 5.724 1.00 74.44 160 ASP A CA 1
ATOM 1348 C C . ASP A 1 160 ? -6.166 -20.476 6.411 1.00 74.44 160 ASP A C 1
ATOM 1350 O O . ASP A 1 160 ? -6.626 -19.336 6.495 1.00 74.44 160 ASP A O 1
ATOM 1354 N N . SER A 1 161 ? -6.767 -21.522 6.969 1.00 79.56 161 SER A N 1
ATOM 1355 C CA . SER A 1 161 ? -7.907 -21.503 7.881 1.00 79.56 161 SER A CA 1
ATOM 1356 C C . SER A 1 161 ? -7.716 -20.685 9.170 1.00 79.56 161 SER A C 1
ATOM 1358 O O . SER A 1 161 ? -8.705 -20.358 9.832 1.00 79.56 161 SER A O 1
ATOM 1360 N N . VAL A 1 162 ? -6.481 -20.337 9.554 1.00 80.44 162 VAL A N 1
ATOM 1361 C CA . VAL A 1 162 ? -6.193 -19.524 10.754 1.00 80.44 162 VAL A CA 1
ATOM 1362 C C . VAL A 1 162 ? -6.936 -18.184 10.733 1.00 80.44 162 VAL A C 1
ATOM 1364 O O . VAL A 1 162 ? -7.376 -17.717 11.787 1.00 80.44 162 VAL A O 1
ATOM 1367 N N . ILE A 1 163 ? -7.193 -17.613 9.551 1.00 79.06 163 ILE A N 1
ATOM 1368 C CA . ILE A 1 163 ? -7.940 -16.355 9.421 1.00 79.06 163 ILE A CA 1
ATOM 1369 C C . ILE A 1 163 ? -9.343 -16.414 10.037 1.00 79.06 163 ILE A C 1
ATOM 1371 O O . ILE A 1 163 ? -9.807 -15.438 10.627 1.00 79.06 163 ILE A O 1
ATOM 1375 N N . PHE A 1 164 ? -9.993 -17.581 9.991 1.00 80.94 164 PHE A N 1
ATOM 1376 C CA . PHE A 1 164 ? -11.329 -17.787 10.554 1.00 80.94 164 PHE A CA 1
ATOM 1377 C C . PHE A 1 164 ? -11.340 -17.811 12.088 1.00 80.94 164 PHE A C 1
ATOM 1379 O O . PHE A 1 164 ? -12.407 -17.821 12.695 1.00 80.94 164 PHE A O 1
ATOM 1386 N N . LYS A 1 165 ? -10.168 -17.824 12.733 1.00 84.00 165 LYS A N 1
ATOM 1387 C CA . LYS A 1 165 ? -10.034 -17.760 14.193 1.00 84.00 165 LYS A CA 1
ATOM 1388 C C . LYS A 1 165 ? -9.804 -16.336 14.702 1.00 84.00 165 LYS A C 1
ATOM 1390 O O . LYS A 1 165 ? -9.814 -16.137 15.913 1.00 84.00 165 LYS A O 1
ATOM 1395 N N . HIS A 1 166 ? -9.598 -15.350 13.824 1.00 84.19 166 HIS A N 1
ATOM 1396 C CA . HIS A 1 166 ? -9.350 -13.966 14.228 1.00 84.19 166 HIS A CA 1
ATOM 1397 C C . HIS A 1 166 ? -10.665 -13.212 14.495 1.00 84.19 166 HIS A C 1
ATOM 1399 O O . HIS A 1 166 ? -11.301 -12.759 13.542 1.00 84.19 166 HIS A O 1
ATOM 1405 N N . PRO A 1 167 ? -11.048 -12.960 15.767 1.00 85.75 167 PRO A N 1
ATOM 1406 C CA . PRO A 1 167 ? -12.364 -12.413 16.113 1.00 85.75 167 PRO A CA 1
ATOM 1407 C C . PRO A 1 167 ? -12.625 -11.021 15.520 1.00 85.75 167 PRO A C 1
ATOM 1409 O O . PRO A 1 167 ? -13.764 -10.679 15.218 1.00 85.75 167 PRO A O 1
ATOM 1412 N N . LYS A 1 168 ? -11.573 -10.214 15.326 1.00 87.69 168 LYS A N 1
ATOM 1413 C CA . LYS A 1 168 ? -11.668 -8.879 14.714 1.00 87.69 168 LYS A CA 1
ATOM 1414 C C . LYS A 1 168 ? -11.875 -8.914 13.199 1.00 87.69 168 LYS A C 1
ATOM 1416 O O . LYS A 1 168 ? -12.497 -8.010 12.654 1.00 87.69 168 LYS A O 1
ATOM 1421 N N . LEU A 1 169 ? -11.361 -9.944 12.529 1.00 85.81 169 LEU A N 1
ATOM 1422 C CA . LEU A 1 169 ? -11.560 -10.139 11.095 1.00 85.81 169 LEU A CA 1
ATOM 1423 C C . LEU A 1 169 ? -12.926 -10.772 10.832 1.00 85.81 169 LEU A C 1
ATOM 1425 O O . LEU A 1 169 ? -13.679 -10.299 9.984 1.00 85.81 169 LEU A O 1
ATOM 1429 N N . THR A 1 170 ? -13.292 -11.784 11.620 1.00 87.94 170 THR A N 1
ATOM 1430 C CA . THR A 1 170 ? -14.580 -12.476 11.494 1.00 87.94 170 THR A CA 1
ATOM 1431 C C . THR A 1 170 ? -15.774 -11.638 11.947 1.00 87.94 170 THR A C 1
ATOM 1433 O O . THR A 1 170 ? -16.905 -12.000 11.642 1.00 87.94 170 THR A O 1
ATOM 1436 N N . SER A 1 171 ? -15.561 -10.536 12.674 1.00 92.50 171 SER A N 1
ATOM 1437 C CA . SER A 1 171 ? -16.638 -9.615 13.061 1.00 92.50 171 SER A CA 1
ATOM 1438 C C . SER A 1 171 ? -17.043 -8.641 11.953 1.00 92.50 171 SER A C 1
ATOM 1440 O O . SER A 1 171 ? -18.038 -7.935 12.116 1.00 92.50 171 SER A O 1
ATOM 1442 N N . ALA A 1 172 ? -16.304 -8.583 10.838 1.00 94.50 172 ALA A N 1
ATOM 1443 C CA . ALA A 1 172 ? -16.621 -7.702 9.720 1.00 94.50 172 ALA A CA 1
ATOM 1444 C C . ALA A 1 172 ? -18.036 -7.963 9.174 1.00 94.50 172 ALA A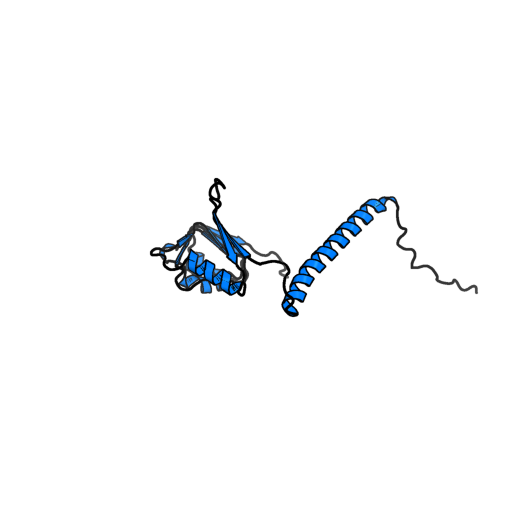 C 1
ATOM 1446 O O . ALA A 1 172 ? -18.480 -9.103 9.053 1.00 94.50 172 ALA A O 1
ATOM 1447 N N . LYS A 1 173 ? -18.750 -6.890 8.818 1.00 96.25 173 LYS A N 1
ATOM 1448 C CA . LYS A 1 173 ? -20.167 -6.963 8.411 1.00 96.25 173 LYS A CA 1
ATOM 1449 C C . LYS A 1 173 ? -20.368 -7.724 7.103 1.00 96.25 173 LYS A C 1
ATOM 1451 O O . LYS A 1 173 ? -21.364 -8.422 6.938 1.00 96.25 173 LYS A O 1
ATOM 1456 N N . HIS A 1 174 ? -19.426 -7.571 6.179 1.00 95.75 174 HIS A N 1
ATOM 1457 C CA . HIS A 1 174 ? -19.385 -8.295 4.917 1.00 95.75 174 HIS A CA 1
ATOM 1458 C C . HIS A 1 174 ? -17.990 -8.869 4.724 1.00 95.75 174 HIS A C 1
ATOM 1460 O O . HIS A 1 174 ? -17.011 -8.124 4.774 1.00 95.75 174 HIS A O 1
ATOM 1466 N N . ILE A 1 175 ? -17.906 -10.175 4.478 1.00 91.62 175 ILE A N 1
ATOM 1467 C CA . ILE A 1 175 ? -16.640 -10.861 4.229 1.00 91.62 175 ILE A CA 1
ATOM 1468 C C . ILE A 1 175 ? -16.699 -11.521 2.857 1.00 91.62 175 ILE A C 1
ATOM 1470 O O . ILE A 1 175 ? -17.668 -12.208 2.535 1.00 91.62 175 ILE A O 1
ATOM 1474 N N . VAL A 1 176 ? -15.671 -11.281 2.050 1.00 90.75 176 VAL A N 1
ATOM 1475 C CA . VAL A 1 176 ? -15.456 -11.912 0.749 1.00 90.75 176 VAL A CA 1
ATOM 1476 C C . VAL A 1 176 ? -14.168 -12.716 0.834 1.00 90.75 176 VAL A C 1
ATOM 1478 O O . VAL A 1 176 ? -13.135 -12.193 1.253 1.00 90.75 176 VAL A O 1
ATOM 1481 N N . PHE A 1 177 ? -14.243 -13.979 0.435 1.00 86.19 177 PHE A N 1
ATOM 1482 C CA . PHE A 1 177 ? -13.097 -14.871 0.362 1.00 86.19 177 PHE A CA 1
ATOM 1483 C C . PHE A 1 177 ? -12.803 -15.160 -1.102 1.00 86.19 177 PHE A C 1
ATOM 1485 O O . PHE A 1 177 ? -13.664 -15.705 -1.792 1.00 86.19 177 PHE A O 1
ATOM 1492 N N . ASP A 1 178 ? -11.595 -14.826 -1.542 1.00 80.31 178 ASP A N 1
ATOM 1493 C CA . ASP A 1 178 ? -11.069 -15.339 -2.801 1.00 80.31 178 ASP A CA 1
ATOM 1494 C C . ASP A 1 178 ? -10.236 -16.581 -2.483 1.00 80.31 178 ASP A C 1
ATOM 1496 O O . ASP A 1 178 ? -9.372 -16.575 -1.597 1.00 80.31 178 ASP A O 1
ATOM 1500 N N . ARG A 1 179 ? -10.533 -17.672 -3.186 1.00 64.12 179 ARG A N 1
ATOM 1501 C CA . ARG A 1 179 ? -9.750 -18.903 -3.149 1.00 64.12 179 ARG A CA 1
ATOM 1502 C C . ARG A 1 179 ? -8.894 -18.927 -4.410 1.00 64.12 179 ARG A C 1
ATOM 1504 O O . ARG A 1 179 ? -9.416 -18.689 -5.497 1.00 64.12 179 ARG A O 1
ATOM 1511 N N . LEU A 1 180 ? -7.600 -19.204 -4.273 1.00 55.00 180 LEU A N 1
ATOM 1512 C CA . LEU A 1 180 ? -6.835 -19.722 -5.403 1.00 55.00 180 LEU A CA 1
ATOM 1513 C C . LEU A 1 180 ? -7.350 -21.145 -5.623 1.00 55.00 180 LEU A C 1
ATOM 1515 O O . LEU A 1 180 ? -7.036 -22.047 -4.848 1.00 55.00 180 LEU A O 1
ATOM 1519 N N . ASP A 1 181 ? -8.223 -21.315 -6.611 1.00 51.31 181 ASP A N 1
ATOM 1520 C CA . ASP A 1 181 ? -8.430 -22.623 -7.218 1.00 51.31 181 ASP A CA 1
ATOM 1521 C C . ASP A 1 181 ? -7.138 -22.952 -7.967 1.00 51.31 181 ASP A C 1
ATOM 1523 O O . ASP A 1 181 ? -6.999 -22.585 -9.125 1.00 51.31 181 ASP A O 1
ATOM 1527 N N . ASP A 1 182 ? -6.185 -23.575 -7.282 1.00 46.50 182 ASP A N 1
ATOM 1528 C CA . ASP A 1 182 ? -5.127 -24.360 -7.908 1.00 46.50 182 ASP A CA 1
ATOM 1529 C C . ASP A 1 182 ? -4.851 -25.565 -6.990 1.00 46.50 182 ASP A C 1
ATOM 1531 O O . ASP A 1 182 ? -4.348 -25.434 -5.874 1.00 46.50 182 ASP A O 1
ATOM 1535 N N . ASP A 1 183 ? -5.275 -26.726 -7.491 1.00 48.41 183 ASP A N 1
ATOM 1536 C CA . ASP A 1 183 ? -4.890 -28.093 -7.132 1.00 48.41 183 ASP A CA 1
ATOM 1537 C C . ASP A 1 183 ? -5.104 -28.572 -5.681 1.00 48.41 183 ASP A C 1
ATOM 1539 O O . ASP A 1 183 ? -4.213 -28.549 -4.833 1.00 48.41 183 ASP A O 1
ATOM 1543 N N . PHE A 1 184 ? -6.274 -29.177 -5.447 1.00 38.72 184 PHE A N 1
ATOM 1544 C CA . PHE A 1 184 ? -6.408 -30.277 -4.487 1.00 38.72 184 PHE A CA 1
ATOM 1545 C C . PHE A 1 184 ? -6.697 -31.573 -5.259 1.00 38.72 184 PHE A C 1
ATOM 1547 O O . PHE A 1 184 ? -7.798 -31.743 -5.789 1.00 38.72 184 PHE A O 1
ATOM 1554 N N . GLU A 1 185 ? -5.697 -32.460 -5.323 1.00 34.94 185 GLU A N 1
ATOM 1555 C CA . GLU A 1 185 ? -5.926 -33.916 -5.300 1.00 34.94 185 GLU A CA 1
ATOM 1556 C C . GLU A 1 185 ? -6.411 -34.348 -3.907 1.00 34.94 185 GLU A C 1
ATOM 1558 O O . GLU A 1 185 ? -5.917 -33.783 -2.900 1.00 34.94 185 GLU A O 1
#

Organism: Caenorhabditis remanei (NCBI:txid31234)